Protein AF-A0A955IRM2-F1 (afdb_monomer)

Structure (mmCIF, N/CA/C/O backbone):
data_AF-A0A955IRM2-F1
#
_entry.id   AF-A0A955IRM2-F1
#
loop_
_atom_site.group_PDB
_atom_site.id
_atom_site.type_symbol
_atom_site.label_atom_id
_atom_site.label_alt_id
_atom_site.label_comp_id
_atom_site.label_asym_id
_atom_site.label_entity_id
_atom_site.label_seq_id
_atom_site.pdbx_PDB_ins_code
_atom_site.Cartn_x
_atom_site.Cartn_y
_atom_site.Cartn_z
_atom_site.occupancy
_atom_site.B_iso_or_equiv
_atom_site.auth_seq_id
_atom_site.auth_comp_id
_atom_site.auth_asym_id
_atom_site.auth_atom_id
_atom_site.pdbx_PDB_model_num
ATOM 1 N N . ASP A 1 1 ? 12.058 -8.335 -14.632 1.00 83.88 1 ASP A N 1
ATOM 2 C CA . ASP A 1 1 ? 10.714 -7.733 -14.562 1.00 83.88 1 ASP A CA 1
ATOM 3 C C . ASP A 1 1 ? 10.221 -7.765 -13.146 1.00 83.88 1 ASP A C 1
ATOM 5 O O . ASP A 1 1 ? 10.456 -8.745 -12.446 1.00 83.88 1 ASP A O 1
ATOM 9 N N . GLU A 1 2 ? 9.566 -6.692 -12.751 1.00 87.25 2 GLU A N 1
ATOM 10 C CA . GLU A 1 2 ? 8.928 -6.545 -11.454 1.00 87.25 2 GLU A CA 1
ATOM 11 C C . GLU A 1 2 ? 7.481 -6.112 -11.692 1.00 87.25 2 GLU A C 1
ATOM 13 O O . GLU A 1 2 ? 7.201 -5.354 -12.627 1.00 87.25 2 GLU A O 1
ATOM 18 N N . TRP A 1 3 ? 6.572 -6.655 -10.884 1.00 88.12 3 TRP A N 1
ATOM 19 C CA . TRP A 1 3 ? 5.136 -6.442 -11.004 1.00 88.12 3 TRP A CA 1
ATOM 20 C C . TRP A 1 3 ? 4.580 -5.835 -9.720 1.00 88.12 3 TRP A C 1
ATOM 22 O O . TRP A 1 3 ? 4.988 -6.199 -8.612 1.00 88.12 3 TRP A O 1
ATOM 32 N N . TYR A 1 4 ? 3.640 -4.914 -9.896 1.00 88.31 4 TYR A N 1
ATOM 33 C CA . TYR A 1 4 ? 2.918 -4.241 -8.825 1.00 88.31 4 TYR A CA 1
ATOM 34 C C . TYR A 1 4 ? 1.428 -4.243 -9.135 1.00 88.31 4 TYR A C 1
ATOM 36 O O . TYR A 1 4 ? 1.041 -4.222 -10.305 1.00 88.31 4 TYR A O 1
ATOM 44 N N . ALA A 1 5 ? 0.606 -4.224 -8.094 1.00 88.88 5 ALA A N 1
ATOM 45 C CA . ALA A 1 5 ? -0.826 -4.003 -8.220 1.00 88.88 5 ALA A CA 1
ATOM 46 C C . ALA A 1 5 ? -1.174 -2.578 -7.771 1.00 88.88 5 ALA A C 1
ATOM 48 O O . ALA A 1 5 ? -0.636 -2.075 -6.784 1.00 88.88 5 ALA A O 1
ATOM 49 N N . TYR A 1 6 ? -2.078 -1.934 -8.502 1.00 89.69 6 TYR A N 1
ATOM 50 C CA . TYR A 1 6 ? -2.651 -0.637 -8.168 1.00 89.69 6 TYR A CA 1
ATOM 51 C C . TYR A 1 6 ? -4.175 -0.742 -8.213 1.00 89.69 6 TYR A C 1
ATOM 53 O O . TYR A 1 6 ? -4.746 -1.091 -9.243 1.00 89.69 6 TYR A O 1
ATOM 61 N N . LEU A 1 7 ? -4.825 -0.448 -7.092 1.00 88.75 7 LEU A N 1
ATOM 62 C CA . LEU A 1 7 ? -6.276 -0.460 -6.946 1.00 88.75 7 LEU A CA 1
ATOM 63 C C . LEU A 1 7 ? -6.705 0.959 -6.560 1.00 88.75 7 LEU A C 1
ATOM 65 O O . LEU A 1 7 ? -6.381 1.377 -5.455 1.00 88.75 7 LEU A O 1
ATOM 69 N N . PRO A 1 8 ? -7.385 1.730 -7.417 1.00 85.44 8 PRO A N 1
ATOM 70 C CA . PRO A 1 8 ? -7.775 3.098 -7.101 1.00 85.44 8 PRO A CA 1
ATOM 71 C C . PRO A 1 8 ? -9.032 3.138 -6.214 1.00 85.44 8 PRO A C 1
ATOM 73 O O . PRO A 1 8 ? -9.995 2.386 -6.413 1.00 85.44 8 PRO A O 1
ATOM 76 N N . ALA A 1 9 ? -9.057 4.076 -5.269 1.00 82.75 9 ALA A N 1
ATOM 77 C CA . ALA A 1 9 ? -10.187 4.363 -4.385 1.00 82.75 9 ALA A CA 1
ATOM 78 C C . ALA A 1 9 ? -11.349 5.057 -5.115 1.00 82.75 9 ALA A C 1
ATOM 80 O O . ALA A 1 9 ? -12.507 4.923 -4.711 1.00 82.75 9 ALA A O 1
ATOM 81 N N . TRP A 1 10 ? -11.056 5.774 -6.205 1.00 88.19 10 TRP A N 1
ATOM 82 C CA . TRP A 1 10 ? -12.015 6.564 -6.984 1.00 88.19 10 TRP A CA 1
ATOM 83 C C . TRP A 1 10 ? -11.670 6.529 -8.476 1.00 88.19 10 TRP A C 1
ATOM 85 O O . TRP A 1 10 ? -10.538 6.226 -8.847 1.00 88.19 10 TRP A O 1
ATOM 95 N N . ASP A 1 11 ? -12.630 6.877 -9.330 1.00 94.69 11 ASP A N 1
ATOM 96 C CA . ASP A 1 11 ? -12.376 7.040 -10.763 1.00 94.69 11 ASP A CA 1
ATOM 97 C C . ASP A 1 11 ? -11.501 8.279 -11.011 1.00 94.69 11 ASP A C 1
ATOM 99 O O . ASP A 1 11 ? -11.727 9.336 -10.413 1.00 94.69 11 ASP A O 1
ATOM 103 N N . GLY A 1 12 ? -10.544 8.194 -11.934 1.00 95.56 12 GLY A N 1
ATOM 104 C CA . GLY A 1 12 ? -9.774 9.364 -12.342 1.00 95.56 12 GLY A CA 1
ATOM 105 C C . GLY A 1 12 ? -8.520 9.060 -13.158 1.00 95.56 12 GLY A C 1
ATOM 106 O O . GLY A 1 12 ? -8.122 7.903 -13.297 1.00 95.56 12 GLY A O 1
ATOM 107 N N . PRO A 1 13 ? -7.880 10.105 -13.705 1.00 97.06 13 PRO A N 1
ATOM 108 C CA . PRO A 1 13 ? -6.651 9.945 -14.459 1.00 97.06 13 PRO A CA 1
ATOM 109 C C . PRO A 1 13 ? -5.501 9.563 -13.525 1.00 97.06 13 PRO A C 1
ATOM 111 O O . PRO A 1 13 ? -5.270 10.208 -12.502 1.00 97.06 13 PRO A O 1
ATOM 114 N N . VAL A 1 14 ? -4.743 8.552 -13.925 1.00 95.44 14 VAL A N 1
ATOM 115 C CA . VAL A 1 14 ? -3.510 8.115 -13.275 1.00 95.44 14 VAL A CA 1
ATOM 116 C C . VAL A 1 14 ? -2.339 8.430 -14.184 1.00 95.44 14 VAL A C 1
ATOM 118 O O . VAL A 1 14 ? -2.358 8.135 -15.378 1.00 95.44 14 VAL A O 1
ATOM 121 N N . PHE A 1 15 ? -1.299 9.004 -13.599 1.00 94.38 15 PHE A N 1
ATOM 122 C CA . PHE A 1 15 ? -0.006 9.231 -14.209 1.00 94.38 15 PHE A CA 1
ATOM 123 C C . PHE A 1 15 ? 1.042 8.409 -13.470 1.00 94.38 15 PHE A C 1
ATOM 125 O O . PHE A 1 15 ? 1.196 8.530 -12.257 1.00 94.38 15 PHE A O 1
ATOM 132 N N . ILE A 1 16 ? 1.788 7.594 -14.204 1.00 91.56 16 ILE A N 1
ATOM 133 C CA . ILE A 1 16 ? 2.904 6.820 -13.664 1.00 91.56 16 ILE A CA 1
ATOM 134 C C . ILE A 1 16 ? 4.156 7.273 -14.389 1.00 91.56 16 ILE A C 1
ATOM 136 O O . ILE A 1 16 ? 4.182 7.305 -15.620 1.00 91.56 16 ILE A O 1
ATOM 140 N N . GLY A 1 17 ? 5.197 7.613 -13.641 1.00 89.56 17 GLY A N 1
ATOM 141 C CA . GLY A 1 17 ? 6.479 8.010 -14.207 1.00 89.56 17 GLY A CA 1
ATOM 142 C C . GLY A 1 17 ? 7.649 7.431 -13.434 1.00 89.56 17 GLY A C 1
ATOM 143 O O . GLY A 1 17 ? 7.584 7.256 -12.219 1.00 89.56 17 GLY A O 1
ATOM 144 N N . LEU A 1 18 ? 8.748 7.175 -14.138 1.00 81.31 18 LEU A N 1
ATOM 145 C CA . LEU A 1 18 ? 10.036 6.942 -13.499 1.00 81.31 18 LEU A CA 1
ATOM 146 C C . LEU A 1 18 ? 10.699 8.252 -13.090 1.00 81.31 18 LEU A C 1
ATOM 148 O O . LEU A 1 18 ? 10.815 9.190 -13.882 1.00 81.31 18 LEU A O 1
ATOM 152 N N . SER A 1 19 ? 11.240 8.266 -11.880 1.00 76.69 19 SER A N 1
ATOM 153 C CA . SER A 1 19 ? 12.192 9.269 -11.422 1.00 76.69 19 SER A CA 1
ATOM 154 C C . SER A 1 19 ? 13.494 8.586 -10.978 1.00 76.69 19 SER A C 1
ATOM 156 O O . SER A 1 19 ? 13.594 7.363 -10.890 1.00 76.69 19 SER A O 1
ATOM 158 N N . GLY A 1 20 ? 14.563 9.361 -10.792 1.00 67.38 20 GLY A N 1
ATOM 159 C CA . GLY A 1 20 ? 15.812 8.822 -10.235 1.00 67.38 20 GLY A CA 1
ATOM 160 C C . GLY A 1 20 ? 16.596 7.856 -11.138 1.00 67.38 20 GLY A C 1
ATOM 161 O O . GLY A 1 20 ? 17.494 7.162 -10.655 1.00 67.38 20 GLY A O 1
ATOM 162 N N . ILE A 1 21 ? 16.315 7.801 -12.448 1.00 65.50 21 ILE A N 1
ATOM 163 C CA . ILE A 1 21 ? 17.165 7.058 -13.388 1.00 65.50 21 ILE A CA 1
ATOM 164 C C . ILE A 1 21 ? 18.458 7.850 -13.599 1.00 65.50 21 ILE A C 1
ATOM 166 O O . ILE A 1 21 ? 18.558 8.741 -14.439 1.00 65.50 21 ILE A O 1
ATOM 170 N N . ASN A 1 22 ? 19.491 7.495 -12.8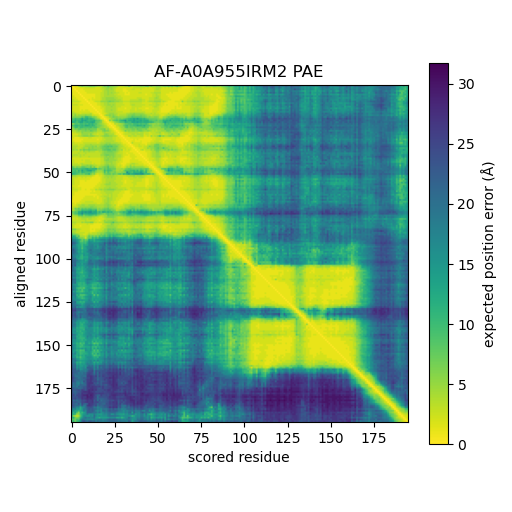44 1.00 64.88 22 ASN A N 1
ATOM 171 C CA . ASN A 1 22 ? 20.790 8.176 -12.901 1.00 64.88 22 ASN A CA 1
ATOM 172 C C . ASN A 1 22 ? 21.584 7.856 -14.180 1.00 64.88 22 ASN A C 1
ATOM 174 O O . ASN A 1 22 ? 22.681 8.377 -14.377 1.00 64.88 22 ASN A O 1
ATOM 178 N N . ASN A 1 23 ? 21.072 6.957 -15.026 1.00 72.62 23 ASN A N 1
ATOM 179 C CA . ASN A 1 23 ? 21.725 6.536 -16.254 1.00 72.62 23 ASN A CA 1
ATOM 180 C C . ASN A 1 23 ? 20.763 6.639 -17.455 1.00 72.62 23 ASN A C 1
ATOM 182 O O . ASN A 1 23 ? 20.009 5.697 -17.707 1.00 72.62 23 ASN A O 1
ATOM 186 N N . PRO A 1 24 ? 20.821 7.736 -18.232 1.00 68.25 24 PRO A N 1
ATOM 187 C CA . PRO A 1 24 ? 19.917 7.984 -19.358 1.00 68.25 24 PRO A CA 1
ATOM 188 C C . PRO A 1 24 ? 20.147 7.044 -20.550 1.00 68.25 24 PRO A C 1
ATOM 190 O O . PRO A 1 24 ? 19.435 7.137 -21.541 1.00 68.25 24 PRO A O 1
ATOM 193 N N . THR A 1 25 ? 21.147 6.157 -20.493 1.00 73.44 25 THR A N 1
ATOM 194 C CA . THR A 1 25 ? 21.393 5.150 -21.542 1.00 73.44 25 THR A CA 1
ATOM 195 C C . THR A 1 25 ? 20.583 3.871 -21.349 1.00 73.44 25 THR A C 1
ATOM 197 O O . THR A 1 25 ? 20.645 2.975 -22.187 1.00 73.44 25 THR A O 1
ATOM 200 N N . LEU A 1 26 ? 19.846 3.756 -20.242 1.00 74.38 26 LEU A N 1
ATOM 201 C CA . LEU A 1 26 ? 19.059 2.572 -19.935 1.00 74.38 26 LEU A CA 1
ATOM 202 C C . LEU A 1 26 ? 17.616 2.759 -20.399 1.00 74.38 26 LEU A C 1
ATOM 204 O O . LEU A 1 26 ? 16.917 3.651 -19.927 1.00 74.38 26 LEU A O 1
ATOM 208 N N . GLU A 1 27 ? 17.181 1.888 -21.307 1.00 80.62 27 GLU A N 1
ATOM 209 C CA . GLU A 1 27 ? 15.790 1.799 -21.748 1.00 80.62 27 GLU A CA 1
ATOM 210 C C . GLU A 1 27 ? 14.979 0.997 -20.724 1.00 80.62 27 GLU A C 1
ATOM 212 O O . GLU A 1 27 ? 15.220 -0.199 -20.503 1.00 80.62 27 GLU A O 1
ATOM 217 N N . TRP A 1 28 ? 14.024 1.674 -20.096 1.00 83.38 28 TRP A N 1
ATOM 218 C CA . TRP A 1 28 ? 13.028 1.062 -19.229 1.00 83.38 28 TRP A CA 1
ATOM 219 C C . TRP A 1 28 ? 11.713 0.924 -19.989 1.00 83.38 28 TRP A C 1
ATOM 221 O O . TRP A 1 28 ? 11.389 1.725 -20.864 1.00 83.38 28 TRP A O 1
ATOM 231 N N . VAL A 1 29 ? 10.970 -0.120 -19.653 1.00 84.19 29 VAL A N 1
ATOM 232 C CA . VAL A 1 29 ? 9.657 -0.426 -20.203 1.00 84.19 29 VAL A CA 1
ATOM 233 C C . VAL A 1 29 ? 8.658 -0.344 -19.063 1.00 84.19 29 VAL A C 1
ATOM 235 O O . VAL A 1 29 ? 8.791 -1.067 -18.072 1.00 84.19 29 VAL A O 1
ATOM 238 N N . TYR A 1 30 ? 7.676 0.540 -19.228 1.00 87.56 30 TYR A N 1
ATOM 239 C CA . TYR A 1 30 ? 6.497 0.625 -18.376 1.00 87.56 30 TYR A CA 1
ATOM 240 C C . TYR A 1 30 ? 5.306 0.147 -19.157 1.00 87.56 30 TYR A C 1
ATOM 242 O O . TYR A 1 30 ? 5.049 0.654 -20.247 1.00 87.56 30 TYR A O 1
ATOM 250 N N . ALA A 1 31 ? 4.567 -0.782 -18.574 1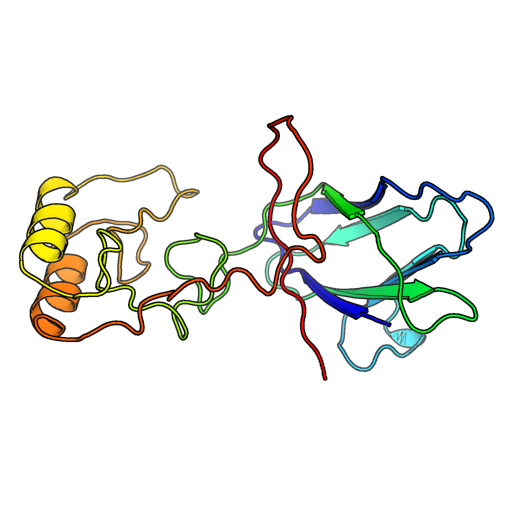.00 91.56 31 ALA A N 1
ATOM 251 C CA . ALA A 1 31 ? 3.289 -1.185 -19.113 1.00 91.56 31 ALA A CA 1
ATOM 252 C C . ALA A 1 31 ? 2.274 -1.366 -17.986 1.00 91.56 31 ALA A C 1
ATOM 254 O O . ALA A 1 31 ? 2.616 -1.829 -16.898 1.00 91.56 31 ALA A O 1
ATOM 255 N N . VAL A 1 32 ? 1.040 -0.967 -18.265 1.00 94.38 32 VAL A N 1
ATOM 256 C CA . VAL A 1 32 ? -0.125 -1.126 -17.396 1.00 94.38 32 VAL A CA 1
ATOM 257 C C . VAL A 1 32 ? -1.042 -2.138 -18.057 1.00 94.38 32 VAL A C 1
ATOM 259 O O . VAL A 1 32 ? -1.307 -2.016 -19.255 1.00 94.38 32 VAL A O 1
ATOM 262 N N . TYR A 1 33 ? -1.529 -3.101 -17.286 1.00 95.50 33 TYR A N 1
ATOM 263 C CA . TYR A 1 33 ? -2.442 -4.142 -17.742 1.00 95.50 33 TYR A CA 1
ATOM 264 C C . TYR A 1 33 ? -3.698 -4.172 -16.871 1.00 9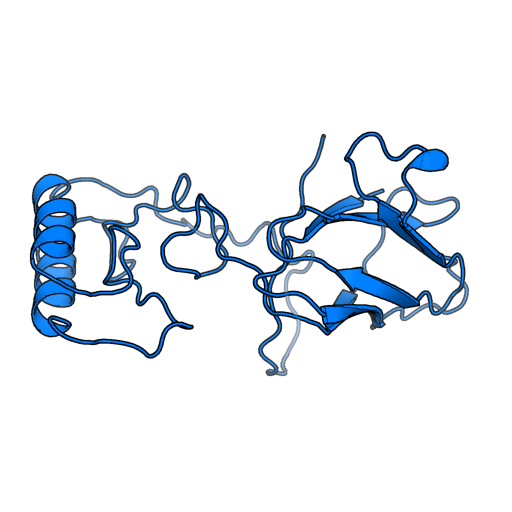5.50 33 TYR A C 1
ATOM 266 O O . TYR A 1 33 ? -3.645 -3.822 -15.692 1.00 95.50 33 TYR A O 1
ATOM 274 N N . ASP A 1 34 ? -4.819 -4.613 -17.436 1.00 93.56 34 ASP A N 1
ATOM 275 C CA . ASP A 1 34 ? -6.064 -4.875 -16.692 1.00 93.56 34 ASP A CA 1
ATOM 276 C C . ASP A 1 34 ? -6.096 -6.275 -16.038 1.00 93.56 34 ASP A C 1
ATOM 278 O O . ASP A 1 34 ? -7.060 -6.643 -15.367 1.00 93.56 34 ASP A O 1
ATOM 282 N N . SER A 1 35 ? -5.043 -7.076 -16.235 1.00 87.88 35 SER A N 1
ATOM 283 C CA . SER A 1 35 ? -4.933 -8.463 -15.768 1.00 87.88 35 SER A CA 1
ATOM 284 C C . SER A 1 35 ? -3.471 -8.927 -15.662 1.00 87.88 35 SER A C 1
ATOM 286 O O . SER A 1 35 ? -2.555 -8.313 -16.214 1.00 87.88 35 SER A O 1
ATOM 288 N N . CYS A 1 36 ? -3.231 -9.976 -14.867 1.00 85.06 36 CYS A N 1
ATOM 289 C CA . CYS A 1 36 ? -1.890 -10.384 -14.427 1.00 85.06 36 CYS A CA 1
ATOM 290 C C . CYS A 1 36 ? -1.114 -11.269 -15.416 1.00 85.06 36 CYS A C 1
ATOM 292 O O . CYS A 1 36 ? 0.075 -11.509 -15.224 1.00 85.06 36 CYS A O 1
ATOM 294 N N . ASP A 1 37 ? -1.758 -11.772 -16.464 1.00 83.94 37 ASP A N 1
ATOM 295 C CA . ASP A 1 37 ? -1.143 -12.590 -17.512 1.00 83.94 37 ASP A CA 1
ATOM 296 C C . ASP A 1 37 ? -0.293 -11.769 -18.488 1.00 83.94 37 ASP A C 1
ATOM 298 O O . ASP A 1 37 ? 0.537 -12.336 -19.205 1.00 83.94 37 ASP A O 1
ATOM 302 N N . GLY A 1 38 ? -0.434 -10.440 -18.469 1.00 83.75 38 GLY A N 1
ATOM 303 C CA . GLY A 1 38 ? 0.487 -9.528 -19.138 1.00 83.75 38 GLY A CA 1
ATOM 304 C C . GLY A 1 38 ? 0.486 -9.668 -20.658 1.00 83.75 38 GLY A C 1
ATOM 305 O O . GLY A 1 38 ? 1.516 -9.424 -21.298 1.00 83.75 38 GLY A O 1
ATOM 306 N N . THR A 1 39 ? -0.628 -10.112 -21.250 1.00 90.56 39 THR A N 1
ATOM 307 C CA . THR A 1 39 ? -0.710 -10.283 -22.702 1.00 90.56 39 THR A CA 1
ATOM 308 C C . THR A 1 39 ? -0.890 -8.929 -23.399 1.00 90.56 39 THR A C 1
ATOM 310 O O . THR A 1 39 ? -1.409 -7.981 -22.804 1.00 90.56 39 THR A O 1
ATOM 313 N N . PRO A 1 40 ? -0.481 -8.794 -24.676 1.00 90.75 40 PRO A N 1
ATOM 314 C CA . PRO A 1 40 ? -0.637 -7.537 -25.408 1.00 90.75 40 PRO A CA 1
ATOM 315 C C . PRO A 1 40 ? -2.083 -7.035 -25.503 1.00 90.75 40 PRO A C 1
ATOM 317 O O . PRO A 1 40 ? -2.292 -5.827 -25.559 1.00 90.75 40 PRO A O 1
ATOM 320 N N . ASP A 1 41 ? -3.068 -7.937 -25.495 1.00 92.50 41 ASP A N 1
ATOM 321 C CA . ASP A 1 41 ? -4.492 -7.588 -25.603 1.00 92.50 41 ASP A CA 1
ATOM 322 C C . ASP A 1 41 ? -5.041 -6.925 -24.328 1.00 92.50 41 ASP A C 1
ATOM 324 O O . ASP A 1 41 ? -6.067 -6.254 -24.370 1.00 92.50 41 ASP A O 1
ATOM 328 N N . GLN A 1 42 ? -4.335 -7.085 -23.210 1.00 90.31 42 GLN A N 1
ATOM 329 C CA . GLN A 1 42 ? -4.684 -6.548 -21.890 1.00 90.31 42 GLN A CA 1
ATOM 330 C C . GLN A 1 42 ? -3.884 -5.296 -21.541 1.00 90.31 42 GLN A C 1
ATOM 332 O O . GLN A 1 42 ? -4.057 -4.706 -20.475 1.00 90.31 42 GLN A O 1
ATOM 337 N N . GLN A 1 43 ? -2.962 -4.897 -22.418 1.00 95.50 43 GLN A N 1
ATOM 338 C CA . GLN A 1 43 ? -2.107 -3.746 -22.203 1.00 95.50 43 GLN A CA 1
ATOM 339 C C . GLN A 1 43 ? -2.910 -2.455 -22.402 1.00 95.50 43 GLN A C 1
ATOM 341 O O . GLN A 1 43 ? -3.240 -2.070 -23.523 1.00 95.50 43 GLN A O 1
ATOM 346 N N . ILE A 1 44 ? -3.160 -1.746 -21.307 1.00 95.94 44 ILE A N 1
ATOM 347 C CA . ILE A 1 44 ? -3.886 -0.471 -21.282 1.00 95.94 44 ILE A CA 1
ATOM 348 C C . ILE A 1 44 ? -2.990 0.664 -21.777 1.00 95.94 44 ILE A C 1
ATOM 350 O O . ILE A 1 44 ? -3.394 1.495 -22.589 1.00 95.94 44 ILE A O 1
ATOM 354 N N . ALA A 1 45 ? -1.756 0.708 -21.279 1.00 93.81 45 ALA A N 1
ATOM 355 C CA . ALA A 1 45 ? -0.792 1.747 -21.608 1.00 93.81 45 ALA A CA 1
ATOM 356 C C . ALA A 1 45 ? 0.620 1.170 -21.608 1.00 93.81 45 ALA A C 1
ATOM 358 O O . ALA A 1 45 ? 0.935 0.295 -20.805 1.00 93.81 45 ALA A O 1
ATOM 359 N N . CYS A 1 46 ? 1.484 1.665 -22.493 1.00 93.44 46 CYS A N 1
ATOM 360 C CA . CYS A 1 46 ? 2.888 1.277 -22.525 1.00 93.44 46 CYS A CA 1
ATOM 361 C C . CYS A 1 46 ? 3.769 2.411 -23.043 1.00 93.44 46 CYS A C 1
ATOM 363 O O . CYS A 1 46 ? 3.390 3.132 -23.969 1.00 93.44 46 CYS A O 1
ATOM 365 N N . ASN A 1 47 ? 4.948 2.558 -22.444 1.00 88.81 47 ASN A N 1
ATOM 366 C CA . ASN A 1 47 ? 5.986 3.469 -22.897 1.00 88.81 47 ASN A CA 1
ATOM 367 C C . ASN A 1 47 ? 7.363 2.813 -22.715 1.00 88.81 47 ASN A C 1
ATOM 369 O O . ASN A 1 47 ? 7.757 2.455 -21.604 1.00 88.81 47 ASN A O 1
ATOM 373 N N . GLU A 1 48 ? 8.096 2.667 -23.818 1.00 83.19 48 GLU A N 1
ATOM 374 C CA . GLU A 1 48 ? 9.421 2.038 -23.877 1.00 83.19 48 GLU A CA 1
ATOM 375 C C . GLU A 1 48 ? 10.524 3.077 -24.138 1.00 83.19 48 GLU A C 1
ATOM 377 O O . GLU A 1 48 ? 11.280 2.981 -25.106 1.00 83.19 48 GLU A O 1
ATOM 382 N N . THR A 1 49 ? 10.596 4.123 -23.317 1.00 77.75 49 THR A N 1
ATOM 383 C CA . THR A 1 49 ? 11.593 5.194 -23.477 1.00 77.75 49 THR A CA 1
ATOM 384 C C . THR A 1 49 ? 12.436 5.389 -22.219 1.00 77.75 49 THR A C 1
ATOM 386 O O . THR A 1 49 ? 12.131 4.892 -21.138 1.00 77.75 49 THR A O 1
ATOM 389 N N . THR A 1 50 ? 13.533 6.137 -22.341 1.00 69.12 50 THR A N 1
ATOM 390 C CA . THR A 1 50 ? 14.446 6.466 -21.229 1.00 69.12 50 THR A CA 1
ATOM 391 C C . THR A 1 50 ? 13.808 7.342 -20.145 1.00 69.12 50 THR A C 1
ATOM 393 O O . THR A 1 50 ? 14.354 7.444 -19.053 1.00 69.12 50 THR A O 1
ATOM 396 N N . HIS A 1 51 ? 12.647 7.943 -20.422 1.00 69.69 51 HIS A N 1
ATOM 397 C CA . HIS A 1 51 ? 11.811 8.684 -19.476 1.00 69.69 51 HIS A CA 1
ATOM 398 C C . HIS A 1 51 ? 10.367 8.190 -19.594 1.00 69.69 51 HIS A C 1
ATOM 400 O O . HIS A 1 51 ? 9.455 8.960 -19.895 1.00 69.69 51 HIS A O 1
ATOM 406 N N . ALA A 1 52 ? 10.182 6.878 -19.435 1.00 76.69 52 ALA A N 1
ATOM 407 C CA . ALA A 1 52 ? 8.877 6.262 -19.562 1.00 76.69 52 ALA A CA 1
ATOM 408 C C . ALA A 1 52 ? 7.903 6.855 -18.533 1.00 76.69 52 ALA A C 1
ATOM 410 O O . ALA A 1 52 ? 8.072 6.706 -17.319 1.00 76.69 52 ALA A O 1
ATOM 411 N N . SER A 1 53 ? 6.884 7.533 -19.048 1.00 89.12 53 SER A N 1
ATOM 412 C CA . SER A 1 53 ? 5.657 7.816 -18.323 1.00 89.12 53 SER A CA 1
ATOM 413 C C . SER A 1 53 ? 4.463 7.283 -19.096 1.00 89.12 53 SER A C 1
ATOM 415 O O . SER A 1 53 ? 4.461 7.239 -20.330 1.00 89.12 53 SER A O 1
ATOM 417 N N . VAL A 1 54 ? 3.450 6.856 -18.361 1.00 93.62 54 VAL A N 1
ATOM 418 C CA . VAL A 1 54 ? 2.186 6.368 -18.904 1.00 93.62 54 VAL A CA 1
ATOM 419 C C . VAL A 1 54 ? 1.046 7.081 -18.196 1.00 93.62 54 VAL A C 1
ATOM 421 O O . VAL A 1 54 ? 1.142 7.405 -17.012 1.00 93.62 54 VAL A O 1
ATOM 424 N N . GLN A 1 55 ? -0.022 7.345 -18.940 1.00 95.31 55 GLN A N 1
ATOM 425 C CA . GLN A 1 55 ? -1.251 7.917 -18.413 1.00 95.31 55 GLN A CA 1
ATOM 426 C C . GLN A 1 55 ? -2.426 7.054 -18.862 1.00 95.31 55 GLN A C 1
ATOM 428 O O . GLN A 1 55 ? -2.477 6.651 -20.025 1.00 95.31 55 GLN A O 1
ATOM 433 N N . PHE A 1 56 ? -3.356 6.784 -17.953 1.00 95.88 56 PHE A N 1
ATOM 434 C CA . PHE A 1 56 ? -4.602 6.075 -18.237 1.00 95.88 56 PHE A CA 1
ATOM 435 C C . PHE A 1 56 ? -5.709 6.555 -17.293 1.00 95.88 56 PHE A C 1
ATOM 437 O O . PHE A 1 56 ? -5.420 7.150 -16.257 1.00 95.88 56 PHE A O 1
ATOM 444 N N . ASP A 1 57 ? -6.968 6.314 -17.653 1.00 97.38 57 ASP A N 1
ATOM 445 C CA . ASP A 1 57 ? -8.105 6.564 -16.767 1.00 97.38 57 ASP A CA 1
ATOM 446 C C . ASP A 1 57 ? -8.385 5.300 -15.952 1.00 97.38 57 ASP A C 1
ATOM 448 O O . ASP A 1 57 ? -8.716 4.253 -16.512 1.00 97.38 57 ASP A O 1
ATOM 452 N N . ALA A 1 58 ? -8.227 5.396 -14.635 1.00 95.75 58 ALA A N 1
ATOM 453 C CA . ALA A 1 58 ? -8.467 4.307 -13.707 1.00 95.75 58 ALA A CA 1
ATOM 454 C C . ALA A 1 58 ? -9.904 4.359 -13.180 1.00 95.75 58 ALA A C 1
ATOM 456 O O . ALA A 1 58 ? -10.469 5.438 -12.977 1.00 95.75 58 ALA A O 1
ATOM 457 N N . LYS A 1 59 ? -10.493 3.188 -12.949 1.00 95.62 59 LYS A N 1
ATOM 458 C CA . LYS A 1 59 ? -11.825 3.029 -12.369 1.00 95.62 59 LYS A CA 1
ATOM 459 C C . LYS A 1 59 ? -11.731 2.442 -10.976 1.00 95.62 59 LYS A C 1
ATOM 461 O O . LYS A 1 59 ? -11.002 1.477 -10.748 1.00 95.62 59 LYS A O 1
ATOM 466 N N . ARG A 1 60 ? -12.528 2.989 -10.066 1.00 88.25 60 ARG A N 1
ATOM 467 C CA . ARG A 1 60 ? -12.666 2.533 -8.689 1.00 88.25 60 ARG A CA 1
ATOM 468 C C . ARG A 1 60 ? -12.901 1.027 -8.635 1.00 88.25 60 ARG A C 1
ATOM 470 O O . ARG A 1 60 ? -13.837 0.515 -9.248 1.00 88.25 60 ARG A O 1
ATOM 477 N N . GLY A 1 61 ? -12.104 0.348 -7.815 1.00 80.81 61 GLY A N 1
ATOM 478 C CA . GLY A 1 61 ? -12.268 -1.081 -7.551 1.00 80.81 61 GLY A CA 1
ATOM 479 C C . GLY A 1 61 ? -11.741 -2.013 -8.649 1.00 80.81 61 GLY A C 1
ATOM 480 O O . GLY A 1 61 ? -11.813 -3.226 -8.468 1.00 80.81 61 GLY A O 1
ATOM 481 N N . GLU A 1 62 ? -11.201 -1.494 -9.757 1.00 91.31 62 GLU A N 1
ATOM 482 C CA . GLU A 1 62 ? -10.481 -2.303 -10.750 1.00 91.31 62 GLU A CA 1
ATOM 483 C C . GLU A 1 62 ? -8.990 -2.397 -10.385 1.00 91.31 62 GLU A C 1
ATOM 485 O O . GLU A 1 62 ? -8.359 -1.395 -10.058 1.00 91.31 62 GLU A O 1
ATOM 490 N N . VAL A 1 63 ? -8.409 -3.599 -10.441 1.00 88.56 63 VAL A N 1
ATOM 491 C CA . VAL A 1 63 ? -6.972 -3.798 -10.197 1.00 88.56 63 VAL A CA 1
ATOM 492 C C . VAL A 1 63 ? -6.203 -3.605 -11.499 1.00 88.56 63 VAL A C 1
ATOM 494 O O . VAL A 1 63 ? -6.462 -4.288 -12.488 1.00 88.56 63 VAL A O 1
ATOM 497 N N . TYR A 1 64 ? -5.205 -2.732 -11.464 1.00 92.88 64 TYR A N 1
ATOM 498 C CA . TYR A 1 64 ? -4.265 -2.501 -12.550 1.00 92.88 64 TYR A CA 1
ATOM 499 C C . TYR A 1 64 ? -2.909 -3.117 -12.218 1.00 92.88 64 TYR A C 1
ATOM 501 O O . TYR A 1 64 ? -2.359 -2.899 -11.138 1.00 92.88 64 TYR A O 1
ATOM 509 N N . TRP A 1 65 ? -2.348 -3.863 -13.163 1.00 91.25 65 TRP A N 1
ATOM 510 C CA . TRP A 1 65 ? -1.051 -4.515 -13.021 1.00 91.25 65 TRP A CA 1
ATOM 511 C C . TRP A 1 65 ? 0.024 -3.682 -13.699 1.00 91.25 65 TRP A C 1
ATOM 513 O O . TRP A 1 65 ? -0.012 -3.445 -14.906 1.00 91.25 65 TRP A O 1
ATOM 523 N N . LEU A 1 66 ? 0.991 -3.225 -12.915 1.00 92.94 66 LEU A N 1
ATOM 524 C CA . LEU A 1 66 ? 2.087 -2.388 -13.375 1.00 92.94 66 LEU A CA 1
ATOM 525 C C . LEU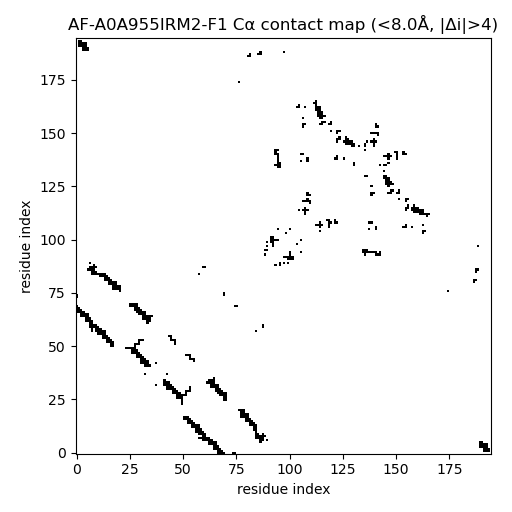 A 1 66 ? 3.316 -3.264 -13.566 1.00 92.94 66 LEU A C 1
ATOM 527 O O . LEU A 1 66 ? 3.821 -3.849 -12.608 1.00 92.94 66 LEU A O 1
ATOM 531 N N . ARG A 1 67 ? 3.819 -3.330 -14.796 1.00 90.94 67 ARG A N 1
ATOM 532 C CA . ARG A 1 67 ? 5.067 -4.015 -15.121 1.00 90.94 67 ARG A CA 1
ATOM 533 C C . ARG A 1 67 ? 6.179 -2.997 -15.280 1.00 90.94 67 ARG A C 1
ATOM 535 O O . ARG A 1 67 ? 6.106 -2.120 -16.144 1.00 90.94 67 ARG A O 1
ATOM 542 N N . VAL A 1 68 ? 7.244 -3.192 -14.513 1.00 89.25 68 VAL A N 1
ATOM 543 C CA . VAL A 1 68 ? 8.514 -2.492 -14.679 1.00 89.25 68 VAL A CA 1
ATOM 544 C C . VAL A 1 68 ? 9.534 -3.480 -15.220 1.00 89.25 68 VAL A C 1
ATOM 546 O O . VAL A 1 68 ? 9.884 -4.475 -14.580 1.00 89.25 68 VAL A O 1
ATOM 549 N N . ALA A 1 69 ? 10.013 -3.221 -16.429 1.00 88.25 69 ALA A N 1
ATOM 550 C CA . ALA A 1 69 ? 11.010 -4.055 -17.077 1.00 88.25 69 ALA A CA 1
ATOM 551 C C . ALA A 1 69 ? 12.162 -3.206 -17.606 1.00 88.25 69 ALA A C 1
ATOM 553 O O . ALA A 1 69 ? 12.014 -2.027 -17.924 1.00 88.25 69 ALA A O 1
ATOM 554 N N . ARG A 1 70 ? 13.338 -3.820 -17.719 1.00 85.44 70 ARG A N 1
ATOM 555 C CA . ARG A 1 70 ? 14.513 -3.195 -18.319 1.00 85.44 70 ARG A CA 1
ATOM 556 C C . ARG A 1 70 ? 14.935 -4.006 -19.526 1.00 85.44 70 ARG A C 1
ATOM 558 O O . ARG A 1 70 ? 15.122 -5.219 -19.433 1.00 85.44 70 ARG A O 1
ATOM 565 N N . ARG A 1 71 ? 15.127 -3.346 -20.668 1.00 83.25 71 ARG A N 1
ATOM 566 C CA . ARG A 1 71 ? 15.544 -4.059 -21.877 1.00 83.25 71 ARG A CA 1
ATOM 567 C C . ARG A 1 71 ? 16.968 -4.596 -21.696 1.00 83.25 71 ARG A C 1
ATOM 569 O O . ARG A 1 71 ? 17.902 -3.831 -21.472 1.00 83.25 71 ARG A O 1
ATOM 576 N N . GLY A 1 72 ? 17.127 -5.915 -21.804 1.00 81.56 72 GLY A N 1
ATOM 577 C CA . GLY A 1 72 ? 18.428 -6.594 -21.776 1.00 81.56 72 GLY A CA 1
ATOM 578 C C . GLY A 1 72 ? 19.068 -6.757 -20.392 1.00 81.56 72 GLY A C 1
ATOM 579 O O . GLY A 1 72 ? 20.246 -7.102 -20.325 1.00 81.56 72 GLY A O 1
ATOM 580 N N . TYR A 1 73 ? 18.333 -6.511 -19.303 1.00 77.88 73 TYR A N 1
ATOM 581 C CA . TYR A 1 73 ? 18.833 -6.690 -17.938 1.00 77.88 73 TYR A CA 1
ATOM 582 C C . TYR A 1 73 ? 17.751 -7.243 -17.020 1.00 77.88 73 TYR A C 1
ATOM 584 O O . TYR A 1 73 ? 16.601 -6.823 -17.089 1.00 77.88 73 TYR A O 1
ATOM 592 N N . ASP A 1 74 ? 18.158 -8.099 -16.086 1.00 63.25 74 ASP A N 1
ATOM 593 C CA . ASP A 1 74 ? 17.205 -8.759 -15.197 1.00 63.25 74 ASP A CA 1
ATOM 594 C C . ASP A 1 74 ? 16.709 -7.842 -14.068 1.00 63.25 74 ASP A C 1
ATOM 596 O O . ASP A 1 74 ? 15.581 -8.023 -13.607 1.00 63.25 74 ASP A O 1
ATOM 600 N N . ARG A 1 75 ? 17.535 -6.880 -13.600 1.00 68.38 75 ARG A N 1
ATOM 601 C CA . ARG A 1 75 ? 17.267 -6.017 -12.422 1.00 68.38 75 ARG A CA 1
ATOM 602 C C . ARG A 1 75 ? 17.987 -4.656 -12.477 1.00 68.38 75 ARG A C 1
ATOM 604 O O . ARG A 1 75 ? 18.984 -4.482 -13.189 1.00 68.38 75 ARG A O 1
ATOM 611 N N . GLY A 1 76 ? 17.515 -3.686 -11.692 1.00 73.94 76 GLY A N 1
ATOM 612 C CA . GLY A 1 76 ? 18.162 -2.383 -11.487 1.00 73.94 76 GLY A CA 1
ATOM 613 C C . GLY A 1 76 ? 17.508 -1.581 -10.361 1.00 73.94 76 GLY A C 1
ATOM 614 O O . GLY A 1 76 ? 16.415 -1.916 -9.931 1.00 73.94 76 GLY A O 1
ATOM 615 N N . GLN A 1 77 ? 18.177 -0.531 -9.877 1.00 77.69 77 GLN A N 1
ATOM 616 C CA . GLN A 1 77 ? 17.544 0.430 -8.969 1.00 77.69 77 GLN A CA 1
ATOM 617 C C . GLN A 1 77 ? 16.701 1.402 -9.788 1.00 77.69 77 GLN A C 1
ATOM 619 O O . GLN A 1 77 ? 17.196 1.971 -10.764 1.00 77.69 77 GLN A O 1
ATOM 624 N N . TYR A 1 78 ? 15.463 1.602 -9.366 1.00 79.56 78 TYR A N 1
ATOM 625 C CA . TYR A 1 78 ? 14.558 2.581 -9.937 1.00 79.56 78 TYR A CA 1
ATOM 626 C C . TYR A 1 78 ? 13.680 3.164 -8.834 1.00 79.56 78 TYR A C 1
ATOM 628 O O . TYR A 1 78 ? 13.544 2.587 -7.755 1.00 79.56 78 TYR A O 1
ATOM 636 N N . GLN A 1 79 ? 13.119 4.330 -9.114 1.00 83.50 79 GLN A N 1
ATOM 637 C CA . GLN A 1 79 ? 12.062 4.936 -8.328 1.00 83.50 79 GLN A CA 1
ATOM 638 C C . GLN A 1 79 ? 10.940 5.247 -9.308 1.00 83.50 79 GLN A C 1
ATOM 640 O O . GLN A 1 79 ? 11.189 5.822 -10.366 1.00 83.50 79 GLN A O 1
ATOM 645 N N . PHE A 1 80 ? 9.717 4.853 -8.988 1.00 82.88 80 PHE A N 1
ATOM 646 C CA . PHE A 1 80 ? 8.559 5.305 -9.744 1.00 82.88 80 PHE A CA 1
ATOM 647 C C . PHE A 1 80 ? 7.647 6.114 -8.840 1.00 82.88 80 PHE A C 1
ATOM 649 O O . PHE A 1 80 ? 7.671 5.978 -7.620 1.00 82.88 80 PHE A O 1
ATOM 656 N N . MET A 1 81 ? 6.889 6.989 -9.476 1.00 87.94 81 MET A N 1
ATOM 657 C CA . MET A 1 81 ? 5.913 7.864 -8.861 1.00 87.94 81 MET A CA 1
ATOM 658 C C . MET A 1 81 ? 4.579 7.590 -9.540 1.00 87.94 81 MET A C 1
ATOM 660 O O . MET A 1 81 ? 4.511 7.553 -10.773 1.00 87.94 81 MET A O 1
ATOM 664 N N . ILE A 1 82 ? 3.541 7.395 -8.735 1.00 90.44 82 ILE A N 1
ATOM 665 C CA . ILE A 1 82 ? 2.155 7.328 -9.189 1.00 90.44 82 ILE A CA 1
ATOM 666 C C . ILE A 1 82 ? 1.471 8.601 -8.698 1.00 90.44 82 ILE A C 1
ATOM 668 O O . ILE A 1 82 ? 1.570 8.956 -7.530 1.00 90.44 82 ILE A O 1
ATOM 672 N N . THR A 1 83 ? 0.794 9.306 -9.594 1.00 92.62 83 THR A N 1
ATOM 673 C CA . THR A 1 83 ? -0.034 10.469 -9.277 1.00 92.62 83 THR A CA 1
ATOM 674 C C . THR A 1 83 ? -1.419 10.219 -9.849 1.00 92.62 83 THR A C 1
ATOM 676 O O . THR A 1 83 ? -1.556 10.033 -11.054 1.00 92.62 83 THR A O 1
ATOM 679 N N . GLY A 1 84 ? -2.452 10.202 -9.016 1.00 91.50 84 GLY A N 1
ATOM 680 C CA . GLY A 1 84 ? -3.810 9.871 -9.442 1.00 91.50 84 GLY A CA 1
ATOM 681 C C . GLY A 1 84 ? -4.749 9.757 -8.246 1.00 91.50 84 GLY A C 1
ATOM 682 O O . GLY A 1 84 ? -4.422 10.299 -7.189 1.00 91.50 84 GLY A O 1
ATOM 683 N N . PRO A 1 85 ? -5.898 9.075 -8.397 1.00 87.81 85 PRO A N 1
ATOM 684 C CA . PRO A 1 85 ? -6.728 8.691 -7.265 1.00 87.81 85 PRO A CA 1
ATOM 685 C C . PRO A 1 85 ? -5.906 7.945 -6.211 1.00 87.81 85 PRO A C 1
ATOM 687 O O . PRO A 1 85 ? -5.020 7.155 -6.556 1.00 87.81 85 PRO A O 1
ATOM 690 N N . ASP A 1 86 ? -6.230 8.175 -4.941 1.00 79.50 86 ASP A N 1
ATOM 691 C CA . ASP A 1 86 ? -5.641 7.428 -3.831 1.00 79.50 86 ASP A CA 1
ATOM 692 C C . ASP A 1 86 ? -5.814 5.921 -4.052 1.00 79.50 86 ASP A C 1
ATOM 694 O O . ASP A 1 86 ? -6.751 5.487 -4.731 1.00 79.50 86 ASP A O 1
ATOM 698 N N . CYS A 1 87 ? -4.918 5.111 -3.494 1.00 75.50 87 CYS A N 1
ATOM 699 C CA . CYS A 1 87 ? -5.130 3.670 -3.470 1.00 75.50 87 CYS A CA 1
ATOM 700 C C . CYS A 1 87 ? -6.375 3.373 -2.623 1.00 75.50 87 CYS A C 1
ATOM 702 O O . CYS A 1 87 ? -6.567 3.966 -1.563 1.00 75.50 87 CYS A O 1
ATOM 704 N N . ALA A 1 88 ? -7.238 2.471 -3.089 1.00 67.06 88 ALA A N 1
ATOM 705 C CA . ALA A 1 88 ? -8.239 1.889 -2.214 1.00 67.06 88 ALA A CA 1
ATOM 706 C C . ALA A 1 88 ? -7.502 1.168 -1.077 1.00 67.06 88 ALA A C 1
ATOM 708 O O . ALA A 1 88 ? -6.447 0.583 -1.356 1.00 67.06 88 ALA A O 1
ATOM 709 N N . PRO A 1 89 ? -8.056 1.168 0.150 1.00 59.94 89 PRO A N 1
ATOM 710 C CA . PRO A 1 89 ? -7.584 0.264 1.186 1.00 59.94 89 PRO A CA 1
ATOM 711 C C . PRO A 1 89 ? -7.432 -1.120 0.581 1.00 59.94 89 PRO A C 1
ATOM 713 O O . PRO A 1 89 ? -8.338 -1.614 -0.107 1.00 59.94 89 PRO A O 1
ATOM 716 N N . SER A 1 90 ? -6.261 -1.720 0.778 1.00 58.81 90 SER A N 1
ATOM 717 C CA . SER A 1 90 ? -6.118 -3.138 0.497 1.00 58.81 90 SER A CA 1
ATOM 718 C C . SER A 1 90 ? -7.213 -3.837 1.314 1.00 58.81 90 SER A C 1
ATOM 720 O O . SER A 1 90 ? -7.457 -3.462 2.457 1.00 58.81 90 SER A O 1
ATOM 722 N N . GLN A 1 91 ? -7.945 -4.800 0.739 1.00 54.94 91 GLN A N 1
ATOM 723 C CA . GLN A 1 91 ? -8.982 -5.509 1.514 1.00 54.94 91 GLN A CA 1
ATOM 724 C C . GLN A 1 91 ? -8.404 -6.215 2.747 1.00 54.94 91 GLN A C 1
ATOM 726 O O . GLN A 1 91 ? -9.1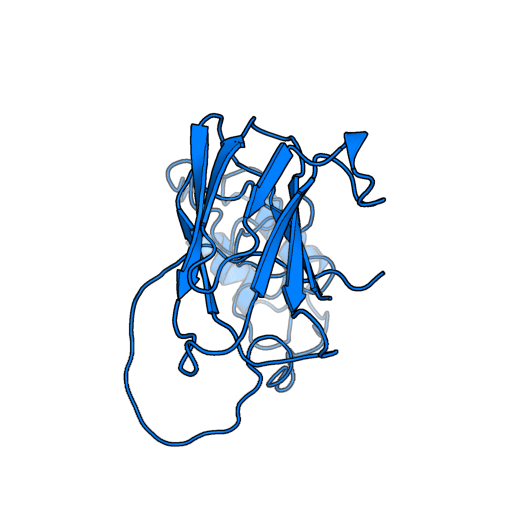55 -6.557 3.655 1.00 54.94 91 GLN A O 1
ATOM 731 N N . ASP A 1 92 ? -7.085 -6.394 2.753 1.00 62.84 92 ASP A N 1
ATOM 732 C CA . ASP A 1 92 ? -6.306 -6.949 3.836 1.00 62.84 92 ASP A CA 1
ATOM 733 C C . ASP A 1 92 ? -5.511 -5.864 4.582 1.00 62.84 92 ASP A C 1
ATOM 735 O O . ASP A 1 92 ? -4.584 -6.247 5.245 1.00 62.84 92 ASP A O 1
ATOM 739 N N . ASP A 1 93 ? -5.748 -4.557 4.431 1.00 64.12 93 ASP A N 1
ATOM 740 C CA . ASP A 1 93 ? -5.077 -3.448 5.155 1.00 64.12 93 ASP A CA 1
ATOM 741 C C . ASP A 1 93 ? -6.186 -2.517 5.650 1.00 64.12 93 ASP A C 1
ATOM 743 O O . ASP A 1 93 ? -6.468 -1.465 5.067 1.00 64.12 93 ASP A O 1
ATOM 747 N N . LEU A 1 94 ? -6.931 -3.007 6.640 1.00 64.31 94 LEU A N 1
ATOM 748 C CA . LEU A 1 94 ? -8.094 -2.353 7.212 1.00 64.31 94 LEU A CA 1
ATOM 749 C C . LEU A 1 94 ? -7.660 -0.990 7.736 1.00 64.31 94 LEU A C 1
ATOM 751 O O . LEU A 1 94 ? -8.314 -0.008 7.393 1.00 64.31 94 LEU A O 1
ATOM 755 N N . ASN A 1 95 ? -6.537 -0.903 8.458 1.00 63.19 95 ASN A N 1
ATOM 756 C CA . ASN A 1 95 ? -6.039 0.335 9.070 1.00 63.19 95 ASN A CA 1
ATOM 757 C C . ASN A 1 95 ? -5.307 1.294 8.097 1.00 63.19 95 ASN A C 1
ATOM 759 O O . ASN A 1 95 ? -4.879 2.376 8.502 1.00 63.19 95 ASN A O 1
ATOM 763 N N . ASN A 1 96 ? -5.216 0.958 6.806 1.00 60.94 96 ASN A N 1
ATOM 764 C CA . ASN A 1 96 ? -4.639 1.795 5.750 1.00 60.94 96 ASN A CA 1
ATOM 765 C C . ASN A 1 96 ? -3.176 2.228 5.977 1.00 60.94 96 ASN A C 1
ATOM 767 O O . ASN A 1 96 ? -2.758 3.294 5.505 1.00 60.94 96 ASN A O 1
ATOM 771 N N . ASN A 1 97 ? -2.372 1.436 6.684 1.00 61.56 97 ASN A N 1
ATOM 772 C CA . ASN A 1 97 ? -0.980 1.790 6.970 1.00 61.56 97 ASN A CA 1
ATOM 773 C C . ASN A 1 97 ? 0.019 1.327 5.884 1.00 61.56 97 ASN A C 1
ATOM 775 O O . ASN A 1 97 ? 1.217 1.626 5.962 1.00 61.56 97 ASN A O 1
ATOM 779 N N . GLY A 1 98 ? -0.468 0.654 4.838 1.00 58.62 98 GLY A N 1
ATOM 780 C CA . GLY A 1 98 ? 0.306 0.158 3.702 1.00 58.62 98 GLY A CA 1
ATOM 781 C C . GLY A 1 98 ? 0.822 -1.273 3.866 1.00 58.62 98 GLY A C 1
ATOM 782 O O . GLY A 1 98 ? 1.504 -1.773 2.958 1.00 58.62 98 GLY A O 1
ATOM 783 N N . ILE A 1 99 ? 0.515 -1.940 4.979 1.00 59.97 99 ILE A N 1
ATOM 784 C CA . ILE A 1 99 ? 0.921 -3.309 5.294 1.00 59.97 99 ILE A CA 1
ATOM 785 C C . ILE A 1 99 ? -0.338 -4.180 5.343 1.00 59.97 99 ILE A C 1
ATOM 787 O O . ILE A 1 99 ? -1.319 -3.799 5.963 1.00 59.97 99 ILE A O 1
ATOM 791 N N . PRO A 1 100 ? -0.350 -5.363 4.705 1.00 61.50 100 PRO A N 1
ATOM 792 C CA . PRO A 1 100 ? -1.478 -6.266 4.866 1.00 61.50 100 PRO A CA 1
ATOM 793 C C . PRO A 1 100 ? -1.615 -6.722 6.334 1.00 61.50 100 PRO A C 1
ATOM 795 O O . PRO A 1 100 ? -0.734 -7.416 6.831 1.00 61.50 100 PRO A O 1
ATOM 798 N N . ASP A 1 101 ? -2.731 -6.425 6.989 1.00 61.69 101 ASP A N 1
ATOM 799 C CA . ASP A 1 101 ? -3.262 -6.931 8.258 1.00 61.69 101 ASP A CA 1
ATOM 800 C C . ASP A 1 101 ? -3.134 -8.435 8.441 1.00 61.69 101 ASP A C 1
ATOM 802 O O . ASP A 1 101 ? -2.974 -8.912 9.550 1.00 61.69 101 ASP A O 1
ATOM 806 N N . ILE A 1 102 ? -3.171 -9.244 7.380 1.00 55.53 102 ILE A N 1
ATOM 807 C CA . ILE A 1 102 ? -2.892 -10.681 7.539 1.00 55.53 102 ILE A CA 1
ATOM 808 C C . ILE A 1 102 ? -1.452 -10.940 8.035 1.00 55.53 102 ILE A C 1
ATOM 810 O O . ILE A 1 102 ? -1.140 -12.018 8.547 1.00 55.53 102 ILE A O 1
ATOM 814 N N . GLN A 1 103 ? -0.567 -9.956 7.866 1.00 57.19 103 GLN A N 1
ATOM 815 C CA . GLN A 1 103 ? 0.795 -9.902 8.388 1.00 57.19 103 GLN A CA 1
ATOM 816 C C . GLN A 1 103 ? 0.932 -8.953 9.586 1.00 57.19 103 GLN A C 1
ATOM 818 O O . GLN A 1 103 ? 1.961 -9.017 10.264 1.00 57.19 103 GLN A O 1
ATOM 823 N N . GLU A 1 104 ? -0.078 -8.130 9.880 1.00 66.81 104 GLU A N 1
ATOM 824 C CA . GLU A 1 104 ? -0.121 -7.311 11.084 1.00 66.81 104 GLU A CA 1
ATOM 825 C C . GLU A 1 104 ? -0.942 -7.975 12.179 1.00 66.81 104 GLU A C 1
ATOM 827 O O . GLU A 1 104 ? -1.987 -8.585 11.997 1.00 66.81 104 GLU A O 1
ATOM 832 N N . CYS A 1 105 ? -0.458 -7.848 13.393 1.00 82.88 105 CYS A N 1
ATOM 833 C CA . CYS A 1 105 ? -1.276 -8.142 14.543 1.00 82.88 105 CYS A CA 1
ATOM 834 C C . CYS A 1 105 ? -2.095 -6.879 14.798 1.00 82.88 105 CYS A C 1
ATOM 836 O O . CYS A 1 105 ? -1.690 -6.059 15.610 1.00 82.88 105 CYS A O 1
ATOM 838 N N . ILE A 1 106 ? -3.179 -6.678 14.045 1.00 86.25 106 ILE A N 1
ATOM 839 C CA . ILE A 1 106 ? -3.982 -5.440 14.087 1.00 86.25 106 ILE A CA 1
ATOM 840 C C . ILE A 1 106 ? -4.476 -5.086 15.497 1.00 86.25 106 ILE A C 1
ATOM 842 O O . ILE A 1 106 ? -4.852 -3.954 15.770 1.00 86.25 106 ILE A O 1
ATOM 846 N N . GLU A 1 107 ? -4.473 -6.062 16.407 1.00 92.25 107 GLU A N 1
ATOM 847 C CA . GLU A 1 107 ? -4.834 -5.867 17.803 1.00 92.25 107 GLU A CA 1
ATOM 848 C C . GLU A 1 107 ? -3.702 -5.264 18.675 1.00 92.25 107 GLU A C 1
ATOM 850 O O . GLU A 1 107 ? -3.990 -4.813 19.781 1.00 92.25 107 GLU A O 1
ATOM 855 N N . ASP A 1 108 ? -2.447 -5.227 18.205 1.00 92.06 108 ASP A N 1
ATOM 856 C CA . ASP A 1 108 ? -1.297 -4.516 18.811 1.00 92.06 108 ASP A CA 1
ATOM 857 C C . ASP A 1 108 ? -1.250 -3.076 18.289 1.00 92.06 108 ASP A C 1
ATOM 859 O O . ASP A 1 108 ? -0.425 -2.673 17.467 1.00 92.06 108 ASP A O 1
ATOM 863 N N . VAL A 1 109 ? -2.233 -2.314 18.755 1.00 91.56 109 VAL A N 1
ATOM 864 C CA . VAL A 1 109 ? -2.523 -0.934 18.356 1.00 91.56 109 VAL A CA 1
ATOM 865 C C . VAL A 1 109 ? -1.355 0.011 18.661 1.00 91.56 109 VAL A C 1
ATOM 867 O O . VAL A 1 109 ? -1.168 1.019 17.974 1.00 91.56 109 VAL A O 1
ATOM 870 N N . ASN A 1 110 ? -0.561 -0.287 19.692 1.00 90.75 110 ASN A N 1
ATOM 871 C CA . ASN A 1 110 ? 0.567 0.550 20.091 1.00 90.75 110 ASN A CA 1
ATOM 872 C C . ASN A 1 110 ? 1.909 0.134 19.441 1.00 90.75 110 ASN A C 1
ATOM 874 O O . ASN A 1 110 ? 2.867 0.918 19.453 1.00 90.75 110 ASN A O 1
ATOM 878 N N . GLY A 1 111 ? 1.961 -1.048 18.818 1.00 89.00 111 GLY A N 1
ATOM 879 C CA . GLY A 1 111 ? 3.086 -1.557 18.038 1.00 89.00 111 GLY A CA 1
ATOM 880 C C . GLY A 1 111 ? 4.271 -2.048 18.874 1.00 89.00 111 GLY A C 1
ATOM 881 O O . GLY A 1 111 ? 5.416 -1.969 18.408 1.00 89.00 111 GLY A O 1
ATOM 882 N N . ASP A 1 112 ? 4.050 -2.512 20.108 1.00 89.19 112 ASP A N 1
ATOM 883 C CA . ASP A 1 112 ? 5.124 -2.994 20.990 1.00 89.19 112 ASP A CA 1
ATOM 884 C C . ASP A 1 112 ? 5.432 -4.497 20.851 1.00 89.19 112 ASP A C 1
ATOM 886 O O . ASP A 1 112 ? 6.391 -5.006 21.451 1.00 89.19 112 ASP A O 1
ATOM 890 N N . GLY A 1 113 ? 4.695 -5.192 19.985 1.00 89.94 113 GLY A N 1
ATOM 891 C CA . GLY A 1 113 ? 4.818 -6.617 19.709 1.00 89.94 113 GLY A CA 1
ATOM 892 C C . GLY A 1 113 ? 3.923 -7.495 20.584 1.00 89.94 113 GLY A C 1
ATOM 893 O O . GLY A 1 113 ? 4.011 -8.728 20.486 1.00 89.94 113 GLY A O 1
ATOM 894 N N . PHE A 1 114 ? 3.082 -6.912 21.435 1.00 91.94 114 PHE A N 1
ATOM 895 C CA . PHE A 1 114 ? 2.161 -7.633 22.301 1.00 91.94 114 PHE A CA 1
ATOM 896 C C . PHE A 1 114 ? 0.763 -7.042 22.194 1.00 91.94 114 PHE A C 1
ATOM 898 O O . PHE A 1 114 ? 0.594 -5.839 22.186 1.00 91.94 114 PHE A O 1
ATOM 905 N N . VAL A 1 115 ? -0.251 -7.908 22.192 1.00 94.88 115 VAL A N 1
ATOM 906 C CA . VAL A 1 115 ? -1.622 -7.454 22.435 1.00 94.88 115 VAL A CA 1
ATOM 907 C C . VAL A 1 115 ? -1.856 -7.478 23.936 1.00 94.88 115 VAL A C 1
ATOM 909 O O . VAL A 1 115 ? -1.973 -8.558 24.534 1.00 94.88 115 VAL A O 1
ATOM 912 N N . ASP A 1 116 ? -1.919 -6.318 24.573 1.00 96.88 116 ASP A N 1
ATOM 913 C CA . ASP A 1 116 ? -2.142 -6.199 26.005 1.00 96.88 116 ASP A CA 1
ATOM 914 C C . ASP A 1 116 ? -3.137 -5.087 26.395 1.00 96.88 116 ASP A C 1
ATOM 916 O O . ASP A 1 116 ? -4.025 -4.689 25.638 1.00 96.88 116 ASP A O 1
ATOM 920 N N . PHE A 1 117 ? -3.122 -4.686 27.668 1.00 97.62 117 PHE A N 1
ATOM 921 C CA . PHE A 1 117 ? -4.078 -3.702 28.169 1.00 97.62 117 PHE A CA 1
ATOM 922 C C . PHE A 1 117 ? -3.756 -2.275 27.700 1.00 97.62 117 PHE A C 1
ATOM 924 O O . PHE A 1 117 ? -4.636 -1.418 27.757 1.00 97.62 117 PHE A O 1
ATOM 931 N N . ALA A 1 118 ? -2.525 -2.005 27.261 1.00 97.19 118 ALA A N 1
ATOM 932 C CA . ALA A 1 118 ? -2.145 -0.740 26.654 1.00 97.19 118 ALA A CA 1
ATOM 933 C C . ALA A 1 118 ? -2.896 -0.530 25.333 1.00 97.19 118 ALA A C 1
ATOM 935 O O . ALA A 1 118 ? -3.515 0.524 25.178 1.00 97.19 118 ALA A O 1
ATOM 936 N N . ASP A 1 119 ? -2.964 -1.548 24.468 1.00 95.94 119 ASP A N 1
ATOM 937 C CA . ASP A 1 119 ? -3.718 -1.497 23.204 1.00 95.94 119 ASP A CA 1
ATOM 938 C C . ASP A 1 119 ? -5.204 -1.269 23.457 1.00 95.94 119 ASP A C 1
ATOM 940 O O . ASP A 1 119 ? -5.829 -0.373 22.892 1.00 95.94 119 ASP A O 1
ATOM 944 N N . PHE A 1 120 ? -5.772 -2.024 24.400 1.00 96.94 120 PHE A N 1
ATOM 945 C CA . PHE A 1 120 ? -7.180 -1.890 24.763 1.00 96.94 120 PHE A CA 1
ATOM 946 C C . PHE A 1 120 ? -7.514 -0.482 25.282 1.00 96.94 120 PHE A C 1
ATOM 948 O O . PHE A 1 120 ? -8.543 0.098 24.927 1.00 96.94 120 PHE A O 1
ATOM 955 N N . VAL A 1 121 ? -6.650 0.089 26.129 1.00 97.44 121 VAL A N 1
ATOM 956 C CA . VAL A 1 121 ? -6.824 1.460 26.628 1.00 97.44 121 VAL A CA 1
ATOM 957 C C . VAL A 1 121 ? -6.691 2.473 25.496 1.00 97.44 121 VAL A C 1
ATOM 959 O O . VAL A 1 121 ? -7.448 3.445 25.494 1.00 97.44 121 VAL A O 1
ATOM 962 N N . GLN A 1 122 ? -5.782 2.251 24.546 1.00 95.75 122 GLN A N 1
ATOM 963 C CA . GLN A 1 122 ? -5.593 3.124 23.391 1.00 95.75 122 GLN A CA 1
ATOM 964 C C . GLN A 1 122 ? -6.859 3.202 22.527 1.00 95.75 122 GLN A C 1
ATOM 966 O O . GLN A 1 122 ? -7.320 4.302 22.227 1.00 95.75 122 GLN A O 1
ATOM 971 N N . VAL A 1 123 ? -7.507 2.067 22.257 1.00 95.50 123 VAL A N 1
ATOM 972 C CA . VAL A 1 123 ? -8.800 2.052 21.556 1.00 95.50 123 VAL A CA 1
ATOM 973 C C . VAL A 1 123 ? -9.874 2.826 22.335 1.00 95.50 123 VAL A C 1
ATOM 975 O O . VAL A 1 123 ? -10.559 3.684 21.778 1.00 95.50 123 VAL A O 1
ATOM 978 N N . ILE A 1 124 ? -9.988 2.611 23.654 1.00 96.81 124 ILE A N 1
ATOM 979 C CA . ILE A 1 124 ? -10.993 3.298 24.491 1.00 96.81 124 ILE A CA 1
ATOM 980 C C . ILE A 1 124 ? -10.827 4.821 24.478 1.00 96.81 124 ILE A C 1
ATOM 982 O O . ILE A 1 124 ? -11.825 5.547 24.443 1.00 96.81 124 ILE A O 1
ATOM 986 N N . VAL A 1 125 ? -9.594 5.332 24.554 1.00 95.31 125 VAL A N 1
ATOM 987 C CA . VAL A 1 125 ? -9.369 6.790 24.553 1.00 95.31 125 VAL A CA 1
ATOM 988 C C . VAL A 1 125 ? -9.639 7.422 23.186 1.00 95.31 125 VAL A C 1
ATOM 990 O O . VAL A 1 125 ? -9.838 8.638 23.116 1.00 95.31 125 VAL A O 1
ATOM 993 N N . SER A 1 126 ? -9.708 6.604 22.136 1.00 92.69 126 SER A N 1
ATOM 994 C CA . SER A 1 126 ? -10.011 7.014 20.768 1.00 92.69 126 SER A CA 1
ATOM 995 C C . SER A 1 126 ? -11.485 6.846 20.379 1.00 92.69 126 SER A C 1
ATOM 997 O O . SER A 1 126 ? -11.866 7.206 19.270 1.00 92.69 126 SER A O 1
ATOM 999 N N . PHE A 1 127 ? -12.358 6.410 21.295 1.00 93.81 127 PHE A N 1
ATOM 1000 C CA . PHE A 1 127 ? -13.794 6.288 21.024 1.00 93.81 127 PHE A CA 1
ATOM 1001 C C . PHE A 1 127 ? -14.441 7.576 20.503 1.00 93.81 127 PHE A C 1
ATOM 1003 O O . PHE A 1 127 ? -14.268 8.663 21.063 1.00 93.81 127 PHE A O 1
ATOM 1010 N N . ASN A 1 128 ? -15.307 7.419 19.498 1.00 86.50 128 ASN A N 1
ATOM 1011 C CA . ASN A 1 128 ? -15.989 8.501 18.772 1.00 86.50 128 ASN A CA 1
ATOM 1012 C C . ASN A 1 128 ? -15.055 9.430 17.988 1.00 86.50 128 ASN A C 1
ATOM 1014 O O . ASN A 1 128 ? -15.477 10.517 17.577 1.00 86.50 128 ASN A O 1
ATOM 1018 N N . GLN A 1 129 ? -13.803 9.035 17.761 1.00 82.12 129 GLN A N 1
ATOM 1019 C CA . GLN A 1 129 ? -13.010 9.662 16.719 1.00 82.12 129 GLN A CA 1
ATOM 1020 C C . GLN A 1 129 ? -13.565 9.198 15.367 1.00 82.12 129 GLN A C 1
ATOM 1022 O O . GLN A 1 129 ? -13.165 8.179 14.824 1.00 82.12 129 GLN A O 1
ATOM 1027 N N . CYS A 1 130 ? -14.532 9.951 14.834 1.00 64.50 130 CYS A N 1
ATOM 1028 C CA . CYS A 1 130 ? -14.785 9.949 13.398 1.00 64.50 130 CYS A CA 1
ATOM 1029 C C . CYS A 1 130 ? -13.649 10.734 12.759 1.00 64.50 130 CYS A C 1
ATOM 1031 O O . CYS A 1 130 ? -13.626 11.967 12.822 1.00 64.50 130 CYS A O 1
ATOM 1033 N N . LEU A 1 131 ? -12.709 10.026 12.155 1.00 55.22 131 LEU A N 1
ATOM 1034 C CA . LEU A 1 131 ? -11.863 10.643 11.155 1.00 55.22 131 LEU A CA 1
ATOM 1035 C C . LEU A 1 131 ? -12.703 10.740 9.884 1.00 55.22 131 LEU A C 1
ATOM 1037 O O . LEU A 1 131 ? -13.335 9.769 9.473 1.00 55.22 131 LEU A O 1
ATOM 1041 N N . ASP A 1 132 ? -12.776 11.941 9.304 1.00 55.12 132 ASP A N 1
ATOM 1042 C CA . ASP A 1 132 ? -13.262 12.119 7.934 1.00 55.12 132 ASP A CA 1
ATOM 1043 C C . ASP A 1 132 ? -12.735 10.961 7.074 1.00 55.12 132 ASP A C 1
ATOM 1045 O O . ASP A 1 132 ? -11.575 10.589 7.239 1.00 55.12 132 ASP A O 1
ATOM 1049 N N . CYS A 1 133 ? -13.596 10.413 6.209 1.00 53.69 133 CYS A N 1
ATOM 1050 C CA . CYS A 1 133 ? -13.607 9.080 5.576 1.00 53.69 133 CYS A CA 1
ATOM 1051 C C . CYS A 1 133 ? -12.323 8.557 4.876 1.00 53.69 133 CYS A C 1
ATOM 1053 O O . CYS A 1 133 ? -12.398 7.609 4.096 1.00 53.69 133 CYS A O 1
ATOM 1055 N N . CYS A 1 134 ? -11.174 9.188 5.079 1.00 60.41 134 CYS A N 1
ATOM 1056 C CA . CYS A 1 134 ? -9.910 8.974 4.397 1.00 60.41 134 CYS A CA 1
ATOM 1057 C C . CYS A 1 134 ? -8.808 8.398 5.304 1.00 60.41 134 CYS A C 1
ATOM 1059 O O . CYS A 1 134 ? -7.793 7.963 4.774 1.00 60.41 134 CYS A O 1
ATOM 1061 N N . CYS A 1 135 ? -8.973 8.381 6.632 1.00 61.78 135 CYS A N 1
ATOM 1062 C CA . CYS A 1 135 ? -7.974 7.822 7.548 1.00 61.78 135 CYS A CA 1
ATOM 1063 C C . CYS A 1 135 ? -8.648 6.791 8.451 1.00 61.78 135 CYS A C 1
ATOM 1065 O O . CYS A 1 135 ? -9.394 7.191 9.342 1.00 61.78 135 CYS A O 1
ATOM 1067 N N . ASN A 1 136 ? -8.401 5.498 8.222 1.00 68.69 136 ASN A N 1
ATOM 1068 C CA . ASN A 1 136 ? -8.722 4.503 9.236 1.00 68.69 136 ASN A CA 1
ATOM 1069 C C . ASN A 1 136 ? -7.627 4.599 10.320 1.00 68.69 136 ASN A C 1
ATOM 1071 O O . ASN A 1 136 ? -6.467 4.341 10.001 1.00 68.69 136 ASN A O 1
ATOM 1075 N N . PRO A 1 137 ? -7.906 5.103 11.536 1.00 81.31 137 PRO A N 1
ATOM 1076 C CA . PRO A 1 137 ? -6.893 5.114 12.585 1.00 81.31 137 PRO A CA 1
ATOM 1077 C C . PRO A 1 137 ? -6.501 3.675 12.964 1.00 81.31 137 PRO A C 1
ATOM 1079 O O . PRO A 1 137 ? -7.325 2.773 12.849 1.00 81.31 137 PRO A O 1
ATOM 1082 N N . PRO A 1 138 ? -5.286 3.443 13.492 1.00 84.69 138 PRO A N 1
ATOM 1083 C CA . PRO A 1 138 ? -4.889 2.112 13.958 1.00 84.69 138 PRO A CA 1
ATOM 1084 C C . PRO A 1 138 ? -5.813 1.560 15.059 1.00 84.69 138 PRO A C 1
ATOM 1086 O O . PRO A 1 138 ? -5.824 0.361 15.308 1.00 84.69 138 PRO A O 1
ATOM 1089 N N . GLU A 1 139 ? -6.593 2.420 15.722 1.00 91.62 139 GLU A N 1
ATOM 1090 C CA . GLU A 1 139 ? -7.598 2.035 16.710 1.00 91.62 139 GLU A CA 1
ATOM 1091 C C . GLU A 1 139 ? -8.925 1.492 16.134 1.00 91.62 139 GLU A C 1
ATOM 1093 O O . GLU A 1 139 ? -9.679 0.900 16.905 1.00 91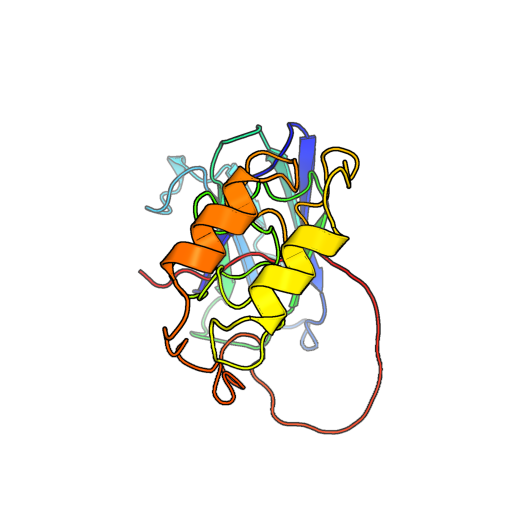.62 139 GLU A O 1
ATOM 1098 N N . ASP A 1 140 ? -9.239 1.687 14.846 1.00 90.56 140 ASP A N 1
ATOM 1099 C CA . ASP A 1 140 ? -10.418 1.089 14.181 1.00 90.56 140 ASP A CA 1
ATOM 1100 C C . ASP A 1 140 ? -9.996 -0.237 13.528 1.00 90.56 140 ASP A C 1
ATOM 1102 O O . ASP A 1 140 ? -9.623 -0.354 12.355 1.00 90.56 140 ASP A O 1
ATOM 1106 N N . VAL A 1 141 ? -9.969 -1.240 14.405 1.00 89.56 141 VAL A N 1
ATOM 1107 C CA . VAL A 1 141 ? -9.442 -2.589 14.190 1.00 89.56 141 VAL A CA 1
ATOM 1108 C C . VAL A 1 141 ? -10.401 -3.425 13.338 1.00 89.56 141 VAL A C 1
ATOM 1110 O O . VAL A 1 141 ? -9.979 -4.403 12.723 1.00 89.56 141 VAL A O 1
ATOM 1113 N N . ASP A 1 142 ? -11.692 -3.082 13.288 1.00 88.56 142 ASP A N 1
ATOM 1114 C CA . ASP A 1 142 ? -12.667 -3.796 12.457 1.00 88.56 142 ASP A CA 1
ATOM 1115 C C . ASP A 1 142 ? -12.874 -3.185 11.056 1.00 88.56 142 ASP A C 1
ATOM 1117 O O . ASP A 1 142 ? -13.526 -3.803 10.203 1.00 88.56 142 ASP A O 1
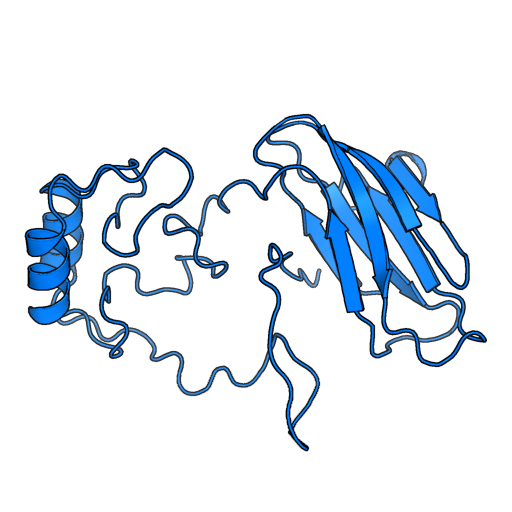ATOM 1121 N N . GLY A 1 143 ? -12.272 -2.021 10.793 1.00 84.94 143 GLY A N 1
ATOM 1122 C CA . GLY A 1 143 ? -12.281 -1.346 9.500 1.00 84.94 143 GLY A CA 1
ATOM 1123 C C . GLY A 1 143 ? -13.617 -0.697 9.152 1.00 84.94 143 GLY A C 1
ATOM 1124 O O . GLY A 1 143 ? -13.900 -0.465 7.969 1.00 84.94 143 GLY A O 1
ATOM 1125 N N . ASN A 1 144 ? -14.482 -0.447 10.139 1.00 84.81 144 ASN A N 1
ATOM 1126 C CA . ASN A 1 144 ? -15.832 0.055 9.905 1.00 84.81 144 ASN A CA 1
ATOM 1127 C C . ASN A 1 144 ? -15.925 1.589 9.809 1.00 84.81 144 ASN A C 1
ATOM 1129 O O . ASN A 1 144 ? -17.034 2.118 9.647 1.00 84.81 144 ASN A O 1
ATOM 1133 N N . THR A 1 145 ? -14.795 2.300 9.843 1.00 84.44 145 THR A N 1
ATOM 1134 C CA . THR A 1 145 ? -14.633 3.768 9.817 1.00 84.44 145 THR A CA 1
ATOM 1135 C C . THR A 1 145 ? -14.964 4.485 11.130 1.00 84.44 145 THR A C 1
ATOM 1137 O O . THR A 1 145 ? -15.052 5.718 11.157 1.00 84.44 145 THR A O 1
ATOM 1140 N N . HIS A 1 146 ? -15.162 3.746 12.222 1.00 88.81 146 HIS A N 1
ATOM 1141 C CA . HIS A 1 146 ? -15.448 4.290 13.544 1.00 88.81 146 HIS A CA 1
ATOM 1142 C C . HIS A 1 146 ? -14.665 3.529 14.603 1.00 88.81 146 HIS A C 1
ATOM 1144 O O . HIS A 1 146 ? -14.818 2.327 14.726 1.00 88.81 146 HIS A O 1
ATOM 1150 N N . VAL A 1 147 ? -13.942 4.259 15.455 1.00 92.12 147 VAL A N 1
ATOM 1151 C CA . VAL A 1 147 ? -13.392 3.680 16.684 1.00 92.12 147 VAL A CA 1
ATOM 1152 C C . VAL A 1 147 ? -14.501 3.609 17.735 1.00 92.12 147 VAL A C 1
ATOM 1154 O O . VAL A 1 147 ? -14.934 4.639 18.281 1.00 92.12 147 VAL A O 1
ATOM 1157 N N . ASP A 1 148 ? -14.983 2.405 18.018 1.00 94.75 148 ASP A N 1
ATOM 1158 C CA . ASP A 1 148 ? -16.126 2.150 18.883 1.00 94.75 148 ASP A CA 1
ATOM 1159 C C . ASP A 1 148 ? -15.947 0.881 19.761 1.00 94.75 148 ASP A C 1
ATOM 1161 O O . ASP A 1 148 ? -14.882 0.258 19.799 1.00 94.75 148 ASP A O 1
ATOM 1165 N N . PRO A 1 149 ? -16.933 0.512 20.605 1.00 97.25 149 PRO A N 1
ATOM 1166 C CA . PRO A 1 149 ? -16.810 -0.666 21.458 1.00 97.25 149 PRO A CA 1
ATOM 1167 C C . PRO A 1 149 ? -16.555 -1.992 20.723 1.00 97.25 149 PRO A C 1
ATOM 1169 O O . PRO A 1 149 ? -16.086 -2.927 21.371 1.00 97.25 149 PRO A O 1
ATOM 1172 N N . ALA A 1 150 ? -16.878 -2.114 19.434 1.00 95.75 150 ALA A N 1
ATOM 1173 C CA . ALA A 1 150 ? -16.578 -3.291 18.626 1.00 95.75 150 ALA A CA 1
ATOM 1174 C C . ALA A 1 150 ? -15.062 -3.493 18.491 1.00 95.75 150 ALA A C 1
ATOM 1176 O O . ALA A 1 150 ? -14.585 -4.588 18.803 1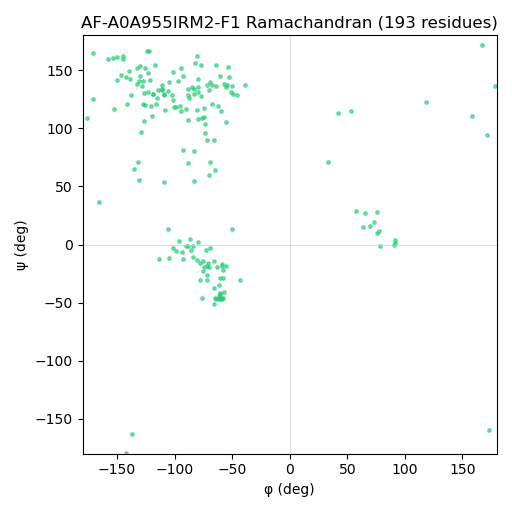.00 95.75 150 ALA A O 1
ATOM 1177 N N . ASP A 1 151 ? -14.306 -2.437 18.183 1.00 94.19 151 ASP A N 1
ATOM 1178 C CA . ASP A 1 151 ? -12.839 -2.475 18.092 1.00 94.19 151 ASP A CA 1
ATOM 1179 C C . ASP A 1 151 ? -12.210 -2.904 19.413 1.00 94.19 151 ASP A C 1
ATOM 1181 O O . ASP A 1 151 ? -11.383 -3.816 19.483 1.00 94.19 151 ASP A O 1
ATOM 1185 N N . ALA A 1 152 ? -12.684 -2.312 20.513 1.00 96.19 152 ALA A N 1
ATOM 1186 C CA . ALA A 1 152 ? -12.184 -2.636 21.843 1.00 96.19 152 ALA A CA 1
ATOM 1187 C C . ALA A 1 152 ? -12.427 -4.114 22.192 1.00 96.19 152 ALA A C 1
ATOM 1189 O O . ALA A 1 152 ? -11.603 -4.742 22.859 1.00 96.19 152 ALA A O 1
ATOM 1190 N N . MET A 1 153 ? -13.544 -4.695 21.740 1.00 97.31 153 MET A N 1
ATOM 1191 C CA . MET A 1 153 ? -13.842 -6.110 21.966 1.00 97.31 153 MET A CA 1
ATOM 1192 C C . MET A 1 153 ? -12.956 -7.046 21.139 1.00 97.31 153 MET A C 1
ATOM 1194 O O . MET A 1 153 ? -12.658 -8.144 21.619 1.00 97.31 153 MET A O 1
ATOM 1198 N N . ILE A 1 154 ? -12.507 -6.628 19.952 1.00 94.12 154 ILE A N 1
ATOM 1199 C CA . ILE A 1 154 ? -11.531 -7.379 19.150 1.00 94.12 154 ILE A CA 1
ATOM 1200 C C . ILE A 1 154 ? -10.185 -7.414 19.876 1.00 94.12 154 ILE A C 1
ATOM 1202 O O . ILE A 1 154 ? -9.676 -8.504 20.153 1.00 94.12 154 ILE A O 1
ATOM 1206 N N . VAL A 1 155 ? -9.678 -6.251 20.300 1.00 95.69 155 VAL A N 1
ATOM 1207 C CA . VAL A 1 155 ? -8.419 -6.159 21.060 1.00 95.69 155 VAL A CA 1
ATOM 1208 C C . VAL A 1 155 ? -8.500 -6.961 22.357 1.00 95.69 155 VAL A C 1
ATOM 1210 O O . VAL A 1 155 ? -7.631 -7.786 22.643 1.00 95.69 155 VAL A O 1
ATOM 1213 N N . TYR A 1 156 ? -9.589 -6.816 23.119 1.00 96.94 156 TYR A N 1
ATOM 1214 C CA . TYR A 1 156 ? -9.791 -7.561 24.364 1.00 96.94 156 TYR A CA 1
ATOM 1215 C C . TYR A 1 156 ? -9.741 -9.083 24.163 1.00 96.94 156 TYR A C 1
ATOM 1217 O O . TYR A 1 156 ? -9.160 -9.802 24.979 1.00 96.94 156 TYR A O 1
ATOM 1225 N N . ALA A 1 157 ? -10.336 -9.587 23.079 1.00 95.69 157 ALA A N 1
ATOM 1226 C CA . ALA A 1 157 ? -10.335 -11.012 22.755 1.00 95.69 157 ALA A CA 1
ATOM 1227 C C . ALA A 1 157 ? -8.950 -11.537 22.330 1.00 95.69 157 ALA A C 1
ATOM 1229 O O . ALA A 1 157 ? -8.714 -12.749 22.370 1.00 95.69 157 ALA A O 1
ATOM 1230 N N . ALA A 1 158 ? -8.048 -10.644 21.930 1.00 94.50 158 ALA A N 1
ATOM 1231 C CA . ALA A 1 158 ? -6.695 -10.948 21.495 1.00 94.50 158 ALA A CA 1
ATOM 1232 C C . ALA A 1 158 ? -5.627 -10.743 22.589 1.00 94.50 158 ALA A C 1
ATOM 1234 O O . ALA A 1 158 ? -4.484 -11.148 22.376 1.00 94.50 158 ALA A O 1
ATOM 1235 N N . ILE A 1 159 ? -5.978 -10.213 23.772 1.00 95.62 159 ILE A N 1
ATOM 1236 C CA . ILE A 1 159 ? -5.031 -9.995 24.882 1.00 95.62 159 ILE A CA 1
ATOM 1237 C C . ILE A 1 159 ? -4.217 -11.261 25.193 1.00 95.62 159 ILE A C 1
ATOM 1239 O O . ILE A 1 159 ? -4.753 -12.354 25.400 1.00 95.62 159 ILE A O 1
ATOM 1243 N N . GLY A 1 160 ? -2.898 -11.089 25.289 1.00 92.44 160 GLY A N 1
ATOM 1244 C CA . GLY A 1 160 ? -1.920 -12.146 25.530 1.00 92.44 160 GLY A CA 1
ATOM 1245 C C . GLY A 1 160 ? -1.376 -12.791 24.256 1.00 92.44 160 GLY A C 1
ATOM 1246 O O . GLY A 1 160 ? -0.523 -13.680 24.350 1.00 92.44 160 GLY A O 1
ATOM 1247 N N . ARG A 1 161 ? -1.832 -12.365 23.070 1.00 92.25 161 ARG A N 1
ATOM 1248 C CA . ARG A 1 161 ? -1.158 -12.705 21.816 1.00 92.25 161 ARG A CA 1
ATOM 1249 C C . ARG A 1 161 ? 0.199 -12.014 21.763 1.00 92.25 161 ARG A C 1
ATOM 1251 O O . ARG A 1 161 ? 0.345 -10.848 22.114 1.00 92.25 161 ARG A O 1
ATOM 1258 N N . VAL A 1 162 ? 1.190 -12.772 21.311 1.00 89.81 162 VAL A N 1
ATOM 1259 C CA . VAL A 1 162 ? 2.480 -12.228 20.901 1.00 89.81 162 VAL A CA 1
ATOM 1260 C C . VAL A 1 162 ? 2.380 -12.028 19.410 1.00 89.81 162 VAL A C 1
ATOM 1262 O O . VAL A 1 162 ? 2.235 -12.994 18.654 1.00 89.81 162 VAL A O 1
ATOM 1265 N N . CYS A 1 163 ? 2.432 -10.776 19.009 1.00 85.25 163 CYS A N 1
ATOM 1266 C CA . CYS A 1 163 ? 2.512 -10.427 17.618 1.00 85.25 163 CYS A CA 1
ATOM 1267 C C . CYS A 1 163 ? 3.920 -10.798 17.161 1.00 85.25 163 CYS A C 1
ATOM 1269 O O . CYS A 1 163 ? 4.878 -10.611 17.923 1.00 85.25 163 CYS A O 1
ATOM 1271 N N . PRO A 1 164 ? 4.098 -11.398 15.972 1.00 78.00 164 PRO A N 1
ATOM 1272 C CA . PRO A 1 164 ? 5.428 -11.468 15.407 1.00 78.00 164 PRO A CA 1
ATOM 1273 C C . PRO A 1 164 ? 5.907 -10.025 15.355 1.00 78.00 164 PRO A C 1
ATOM 1275 O O . PRO A 1 164 ? 5.401 -9.237 14.560 1.00 78.00 164 PRO A O 1
ATOM 1278 N N . SER A 1 165 ? 6.820 -9.664 16.266 1.00 58.44 165 SER A N 1
ATOM 1279 C CA . SER A 1 165 ? 7.427 -8.349 16.214 1.00 58.44 165 SER A CA 1
ATOM 1280 C C . SER A 1 165 ? 7.900 -8.207 14.782 1.00 58.44 165 SER A C 1
ATOM 1282 O O . SER A 1 165 ? 8.430 -9.169 14.205 1.00 58.44 165 SER A O 1
ATOM 1284 N N . MET A 1 166 ? 7.681 -7.043 14.179 1.00 53.09 166 MET A N 1
ATOM 1285 C CA . MET A 1 166 ? 8.404 -6.683 12.970 1.00 53.09 166 MET A CA 1
ATOM 1286 C C . MET A 1 166 ? 9.881 -6.557 13.368 1.00 53.09 166 MET A C 1
ATOM 1288 O O . MET A 1 166 ? 10.443 -5.467 13.409 1.00 53.09 166 MET A O 1
ATOM 1292 N N . GLY A 1 167 ? 10.502 -7.662 13.788 1.00 41.81 167 GLY A N 1
ATOM 1293 C CA . GLY A 1 167 ? 11.832 -7.769 14.330 1.00 41.81 167 GLY A CA 1
ATOM 1294 C C . GLY A 1 167 ? 12.743 -7.404 13.200 1.00 41.81 167 GLY A C 1
ATOM 1295 O O . GLY A 1 167 ? 13.075 -8.257 12.389 1.00 41.81 167 GLY A O 1
ATOM 1296 N N . SER A 1 168 ? 13.041 -6.110 13.098 1.00 39.97 168 SER A N 1
ATOM 1297 C CA . SER A 1 168 ? 13.712 -5.520 11.957 1.00 39.97 168 SER A CA 1
ATOM 1298 C C . SER A 1 168 ? 13.331 -6.222 10.650 1.00 39.97 168 SER A C 1
ATOM 1300 O O . SER A 1 168 ? 14.182 -6.875 10.045 1.00 39.97 168 SER A O 1
ATOM 1302 N N . MET A 1 169 ? 12.100 -6.053 10.158 1.00 36.38 169 MET A N 1
ATOM 1303 C CA . MET A 1 169 ? 11.906 -6.128 8.704 1.00 36.38 169 MET A CA 1
ATOM 1304 C C . MET A 1 169 ? 12.554 -4.879 8.077 1.00 36.38 169 MET A C 1
ATOM 1306 O O . MET A 1 169 ? 11.944 -4.036 7.438 1.00 36.38 169 MET A O 1
ATOM 1310 N N . GLN A 1 170 ? 13.862 -4.749 8.304 1.00 35.91 170 GLN A N 1
ATOM 1311 C CA . GLN A 1 170 ? 14.785 -3.903 7.577 1.00 35.91 170 GLN A CA 1
ATOM 1312 C C . GLN A 1 170 ? 15.210 -4.688 6.329 1.00 35.91 170 GLN A C 1
ATOM 1314 O O . GLN A 1 170 ? 16.385 -4.965 6.142 1.00 35.91 170 GLN A O 1
ATOM 1319 N N . GLU A 1 171 ? 14.220 -5.131 5.554 1.00 37.72 171 GLU A N 1
ATOM 1320 C CA . GLU A 1 171 ? 14.283 -5.800 4.249 1.00 37.72 171 GLU A CA 1
ATOM 1321 C C . GLU A 1 171 ? 12.836 -6.250 3.997 1.00 37.72 171 GLU A C 1
ATOM 1323 O O . GLU A 1 171 ? 12.396 -7.240 4.560 1.00 37.72 171 GLU A O 1
ATOM 1328 N N . PHE A 1 172 ? 11.992 -5.491 3.293 1.00 31.89 172 PHE A N 1
ATOM 1329 C CA . PHE A 1 172 ? 11.998 -5.591 1.835 1.00 31.89 172 PHE A CA 1
ATOM 1330 C C . PHE A 1 172 ? 11.260 -4.452 1.094 1.00 31.89 172 PHE A C 1
ATOM 1332 O O . PHE A 1 172 ? 10.702 -4.694 0.039 1.00 31.89 172 PHE A O 1
ATOM 1339 N N . ILE A 1 173 ? 11.300 -3.194 1.547 1.00 33.69 173 ILE A N 1
ATOM 1340 C CA . ILE A 1 173 ? 11.097 -2.034 0.643 1.00 33.69 173 ILE A CA 1
ATOM 1341 C C . ILE A 1 173 ? 12.149 -0.967 0.956 1.00 33.69 173 ILE A C 1
ATOM 1343 O O . ILE A 1 173 ? 11.883 0.098 1.486 1.00 33.69 173 ILE A O 1
ATOM 1347 N N . THR A 1 174 ? 13.409 -1.308 0.709 1.00 32.53 174 THR A N 1
ATOM 1348 C CA . THR A 1 174 ? 14.456 -0.405 0.210 1.00 32.53 174 THR A CA 1
ATOM 1349 C C . THR A 1 174 ? 15.696 -1.259 -0.014 1.00 32.53 174 THR A C 1
ATOM 1351 O O . THR A 1 174 ? 16.366 -1.697 0.919 1.00 32.53 174 THR A O 1
ATOM 1354 N N . GLY A 1 175 ? 16.057 -1.491 -1.273 1.00 27.52 175 GLY A N 1
ATOM 1355 C CA . GLY A 1 175 ? 17.385 -1.990 -1.609 1.00 27.52 175 GLY A CA 1
ATOM 1356 C C . GLY A 1 175 ? 18.445 -0.918 -1.342 1.00 27.52 175 GLY A C 1
ATOM 1357 O O . GLY A 1 175 ? 18.976 -0.361 -2.303 1.00 27.52 175 GLY A O 1
ATOM 1358 N N . ARG A 1 176 ? 18.741 -0.595 -0.071 1.00 28.28 176 ARG A N 1
ATOM 1359 C CA . ARG A 1 176 ? 19.982 0.084 0.354 1.00 28.28 176 ARG A CA 1
ATOM 1360 C C . ARG A 1 176 ? 20.172 0.146 1.879 1.00 28.28 176 ARG A C 1
ATOM 1362 O O . ARG A 1 176 ? 19.391 0.763 2.590 1.00 28.28 176 ARG A O 1
ATOM 1369 N N . ARG A 1 177 ? 21.328 -0.347 2.346 1.00 28.53 177 ARG A N 1
ATOM 1370 C CA . ARG A 1 177 ? 21.999 0.096 3.589 1.00 28.53 177 ARG A CA 1
ATOM 1371 C C . ARG A 1 177 ? 22.790 1.411 3.361 1.00 28.53 177 ARG A C 1
ATOM 1373 O O . ARG A 1 177 ? 23.042 1.761 2.207 1.00 28.53 177 ARG A O 1
ATOM 1380 N N . PRO A 1 178 ? 23.154 2.160 4.426 1.00 36.72 178 PRO A N 1
ATOM 1381 C CA . PRO A 1 178 ? 23.063 3.623 4.451 1.00 36.72 178 PRO A CA 1
ATOM 1382 C C . PRO A 1 178 ? 24.346 4.377 4.067 1.00 36.72 178 PRO A C 1
ATOM 1384 O O . PRO A 1 178 ? 25.454 3.947 4.382 1.00 36.72 178 PRO A O 1
ATOM 1387 N N . ALA A 1 179 ? 24.157 5.586 3.525 1.00 27.92 179 ALA A N 1
ATOM 1388 C CA . ALA A 1 179 ? 24.963 6.768 3.836 1.00 27.92 179 ALA A CA 1
ATOM 1389 C C . ALA A 1 179 ? 24.128 8.055 3.627 1.00 27.92 179 ALA A C 1
ATOM 1391 O O . ALA A 1 179 ? 23.711 8.353 2.514 1.00 27.92 179 ALA A O 1
ATOM 1392 N N . SER A 1 180 ? 23.918 8.776 4.739 1.00 34.69 180 SER A N 1
ATOM 1393 C CA . SER A 1 180 ? 23.564 10.202 4.922 1.00 34.69 180 SER A CA 1
ATOM 1394 C C . SER A 1 180 ? 22.350 10.835 4.207 1.00 34.69 180 SER A C 1
ATOM 1396 O O . SER A 1 180 ? 22.383 11.084 3.009 1.00 34.69 180 SER A O 1
ATOM 1398 N N . ASN A 1 181 ? 21.384 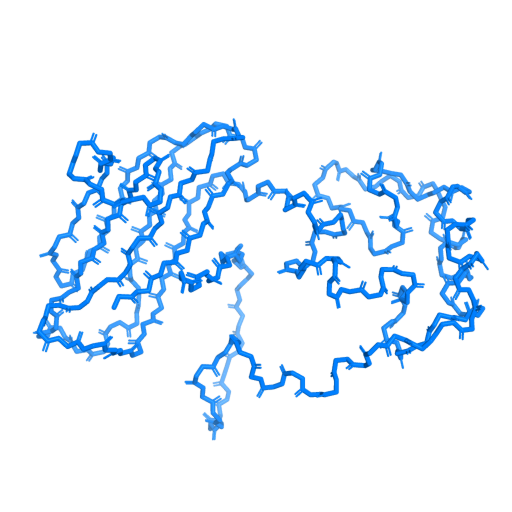11.245 5.046 1.00 27.58 181 ASN A N 1
ATOM 1399 C CA . ASN A 1 181 ? 20.522 12.443 5.020 1.00 27.58 181 ASN A CA 1
ATOM 1400 C C . ASN A 1 181 ? 19.899 12.922 3.693 1.00 27.58 181 ASN A C 1
ATOM 1402 O O . ASN A 1 181 ? 20.567 13.568 2.894 1.00 27.58 181 ASN A O 1
ATOM 1406 N N . SER A 1 182 ? 18.568 12.827 3.586 1.00 26.89 182 SER A N 1
ATOM 1407 C CA . SER A 1 182 ? 17.639 13.978 3.655 1.00 26.89 182 SER A CA 1
ATOM 1408 C C . SER A 1 182 ? 16.195 13.500 3.446 1.00 26.89 182 SER A C 1
ATOM 1410 O O . SER A 1 182 ? 15.935 12.677 2.577 1.00 26.89 182 SER A O 1
ATOM 1412 N N . LEU A 1 183 ? 15.275 14.014 4.263 1.00 26.31 183 LEU A N 1
ATOM 1413 C CA . LEU A 1 183 ? 13.853 13.659 4.334 1.00 26.31 183 LEU A CA 1
ATOM 1414 C C . LEU A 1 183 ? 12.990 14.378 3.275 1.00 26.31 183 LEU A C 1
ATOM 1416 O O . LEU A 1 183 ? 13.286 15.524 2.935 1.00 26.31 183 LEU A O 1
ATOM 1420 N N . LYS A 1 184 ? 11.841 13.744 2.971 1.00 26.88 184 LYS A N 1
ATOM 1421 C CA . LYS A 1 184 ? 10.447 14.260 3.029 1.00 26.88 184 LYS A CA 1
ATOM 1422 C C . LYS A 1 184 ? 9.639 14.308 1.715 1.00 26.88 184 LYS A C 1
ATOM 1424 O O . LYS A 1 184 ? 9.994 15.039 0.796 1.00 26.88 184 LYS A O 1
ATOM 1429 N N . GLY A 1 185 ? 8.489 13.624 1.744 1.00 25.11 185 GLY A N 1
ATOM 1430 C CA . GLY A 1 185 ? 7.341 13.728 0.833 1.00 25.11 185 GLY A CA 1
ATOM 1431 C C . GLY A 1 185 ? 6.499 12.446 0.893 1.00 25.11 185 GLY A C 1
ATOM 1432 O O . GLY A 1 185 ? 7.015 11.405 0.507 1.00 25.11 185 GLY A O 1
ATOM 1433 N N . ASP A 1 186 ? 5.285 12.517 1.448 1.00 40.09 186 ASP A N 1
ATOM 1434 C CA . ASP A 1 186 ? 4.337 11.399 1.587 1.00 40.09 186 ASP A CA 1
ATOM 1435 C C . ASP A 1 186 ? 3.698 11.075 0.224 1.00 40.09 186 ASP A C 1
ATOM 1437 O O . ASP A 1 186 ? 3.012 11.929 -0.336 1.00 40.09 186 ASP A O 1
ATOM 1441 N N . ASP A 1 187 ? 3.925 9.860 -0.288 1.00 35.69 187 ASP A N 1
ATOM 1442 C CA . ASP A 1 187 ? 3.389 9.338 -1.553 1.00 35.69 187 ASP A CA 1
ATOM 1443 C C . ASP A 1 187 ? 2.811 7.927 -1.319 1.00 35.69 187 ASP A C 1
ATOM 1445 O O . ASP A 1 187 ? 3.414 7.110 -0.618 1.00 35.69 187 ASP A O 1
ATOM 1449 N N . GLY A 1 188 ? 1.645 7.643 -1.911 1.00 37.59 188 GLY A N 1
ATOM 1450 C CA . GLY A 1 188 ? 0.930 6.368 -1.787 1.00 37.59 188 GLY A CA 1
ATOM 1451 C C . GLY A 1 188 ? 1.759 5.153 -2.224 1.00 37.59 188 GLY A C 1
ATOM 1452 O O . GLY A 1 188 ? 2.468 5.180 -3.233 1.00 37.59 188 GLY A O 1
ATOM 1453 N N . VAL A 1 189 ? 1.665 4.075 -1.444 1.00 37.25 189 VAL A N 1
ATOM 1454 C CA . VAL A 1 189 ? 2.484 2.862 -1.579 1.00 37.25 189 VAL A CA 1
ATOM 1455 C C . VAL A 1 189 ? 1.827 1.876 -2.552 1.00 37.25 189 VAL A C 1
ATOM 1457 O O . VAL A 1 189 ? 0.659 1.528 -2.407 1.00 37.25 189 VAL A O 1
ATOM 1460 N N . ALA A 1 190 ? 2.588 1.395 -3.540 1.00 40.41 190 ALA A N 1
ATOM 1461 C CA . ALA A 1 190 ? 2.209 0.268 -4.395 1.00 40.41 190 ALA A CA 1
ATOM 1462 C C . ALA A 1 190 ? 2.950 -1.001 -3.941 1.00 40.41 190 ALA A C 1
ATOM 1464 O O . ALA A 1 190 ? 4.177 -0.996 -3.805 1.00 40.41 190 ALA A O 1
ATOM 1465 N N . GLN A 1 191 ? 2.213 -2.092 -3.718 1.00 42.16 191 GLN A N 1
ATOM 1466 C CA . GLN A 1 191 ? 2.762 -3.360 -3.228 1.00 42.16 191 GLN A CA 1
ATOM 1467 C C . GLN A 1 191 ? 3.349 -4.199 -4.376 1.00 42.16 191 GLN A C 1
ATOM 1469 O O . GLN A 1 191 ? 2.747 -4.339 -5.444 1.00 42.16 191 GLN A O 1
ATOM 1474 N N . SER A 1 192 ? 4.552 -4.742 -4.163 1.00 38.00 192 SER A N 1
ATOM 1475 C CA . SER A 1 192 ? 5.229 -5.636 -5.112 1.00 38.00 192 SER A CA 1
ATOM 1476 C C . SER A 1 192 ? 4.716 -7.064 -4.946 1.00 38.00 192 SER A C 1
ATOM 1478 O O . SER A 1 192 ? 4.717 -7.590 -3.835 1.00 38.00 192 SER A O 1
ATOM 1480 N N . ILE A 1 193 ? 4.320 -7.707 -6.047 1.00 35.19 193 ILE A N 1
ATOM 1481 C CA . ILE A 1 193 ? 3.863 -9.102 -6.058 1.00 35.19 193 ILE A CA 1
ATOM 1482 C C . ILE A 1 193 ? 4.794 -9.884 -6.992 1.00 35.19 193 ILE A C 1
ATOM 1484 O O . ILE A 1 193 ? 4.918 -9.567 -8.176 1.00 35.19 193 ILE A O 1
ATOM 1488 N N . GLN A 1 194 ? 5.493 -10.888 -6.458 1.00 31.94 194 GLN A N 1
ATOM 1489 C CA . GLN A 1 194 ? 6.219 -11.874 -7.269 1.00 31.94 194 GLN A CA 1
ATOM 1490 C C . GLN A 1 194 ? 5.225 -12.986 -7.666 1.00 31.94 194 GLN A C 1
ATOM 1492 O O . GLN A 1 194 ? 4.471 -13.417 -6.791 1.00 31.94 194 GLN A O 1
ATOM 1497 N N . PRO A 1 195 ? 5.194 -13.452 -8.928 1.00 37.44 195 PRO A N 1
ATOM 1498 C CA . PRO A 1 195 ? 4.454 -14.659 -9.300 1.00 37.44 195 PRO A CA 1
ATOM 1499 C C . PRO A 1 195 ? 5.065 -15.937 -8.706 1.00 37.44 195 PRO A C 1
ATOM 1501 O O . PRO A 1 195 ? 6.297 -15.961 -8.465 1.00 37.44 195 PRO A O 1
#

Secondary structure (DSSP, 8-state):
-EEEEE-BSS-EEEEEEEE----TT--EEEEEESSTT--GGGEEEEE-STT-EEEEEE-TT--EEEEEEETTBS----EEEEESSPBP--TT-TT-SSS-TTTS-TT-TT-SSB-SHHHHHHHHHTTT----TT---TT-TT-SSS-SHHHHHHHHHHTT-B----TT--SSS--------------PPPEE---

pLDDT: mean 76.22, std 21.21, range [25.11, 97.62]

Radius of gyration: 19.62 Å; Cα contacts (8 Å, |Δi|>4): 373; chains: 1; bounding box: 42×29×54 Å

Solvent-accessible surface area (backbone atoms only — not comparable to full-atom values): 11445 Å² total; per-residue (Å²): 96,48,39,29,54,45,38,27,55,38,68,37,61,34,38,39,34,61,43,79,68,90,53,77,87,49,48,33,35,41,37,33,17,68,47,89,85,69,48,80,92,41,52,75,34,70,24,79,34,63,73,29,51,42,67,50,79,45,48,49,78,44,57,33,30,38,38,46,35,44,75,94,47,76,78,79,87,74,42,73,47,78,50,53,51,56,67,38,65,50,94,45,12,53,36,59,80,83,55,51,38,90,76,42,52,58,46,28,52,79,68,82,33,44,18,45,70,66,24,33,50,53,24,60,78,40,49,76,48,68,47,71,98,81,53,42,49,58,48,20,59,76,48,79,65,49,19,45,75,67,26,34,52,53,26,60,75,42,50,76,41,72,35,81,52,76,73,73,67,85,66,84,91,62,102,69,86,89,82,84,88,83,88,91,80,96,73,87,84,70,55,76,52,82,133

Nearest PDB structures (foldseek):
  6u6n-assembly1_C  TM=4.419E-01  e=3.477E-01  Homo sapiens
  1c28-assembly1_A  TM=3.880E-01  e=7.985E-01  Mus musculus
  9en2-assembly1_A  TM=3.720E-01  e=1.629E+00  Homo sapiens
  6k2y-assembly1_B  TM=3.604E-01  e=2.326E+00  Homo sapiens
  4qaw-assembly2_B  TM=4.603E-01  e=8.095E+00  Paenibacillus barcinonensis

Mean predicted aligned error: 13.67 Å

Foldseek 3Di:
DWKFKFAFQAKKKKKKWWDDPPDLVWWKKKWKFQDDVPDPVRTQWIDGHSTDMTMDIDHHGGIIMIDIDTPPDDDDDIDMAMDMGAGDQDPQRLQQPQDRVVLPPLLPLVQPQFLAVVSLVVLVVCFPPQDDPPGRRSSNSVSPSGSHVVSSVVSVVRHGDGRPRVPPPVDDPDPDDDDDDDDDDDGHDIDIDDD

Sequence (195 aa):
DEWYAYLPAWDGPVFIGLSGINNPTLEWVYAVYDSCDGTPDQQIACNETTHASVQFDAKRGEVYWLRVARRGYDRGQYQFMITGPDCAPSQDDLNNNGIPDIQECIEDVNGDGFVDFADFVQVIVSFNQCLDCCCNPPEDVDGNTHVDPADAMIVYAAIGRVCPSMGSMQEFITGRRPASNSLKGDDGVAQSIQP